Protein AF-A0A6B0CT67-F1 (afdb_monomer)

InterPro domains:
  IPR018779 Single-stranded-DNA-specific exonuclease RecJ, C-terminal [PF10141] (3-192)

Foldseek 3Di:
DAAEEEAQPDPDDDPDDPAPLQEAEEDEPVDDDPYPRYDHQQDQDPRAHAEYEPQAFHLFVVSNLNVLQNYDYRYYYQHHDDDDACLVVDADDPVLLVQLLVVCVVVQKDQCVVCVVVSCVSSVHDSVNSVLSLLLCVQQVQWDDDPRMIGGDPDGDDDDSCPGPSNVSSVRSNVRCCQRVVDDPVSNVVVSVVSHD

Mean predicted aligned error: 5.01 Å

pLDDT: mean 92.23, std 7.95, range [56.53, 98.25]

Structure (mmCIF, N/CA/C/O backbone):
data_AF-A0A6B0CT67-F1
#
_entry.id   AF-A0A6B0CT67-F1
#
loop_
_atom_site.group_PDB
_atom_site.id
_atom_site.type_symbol
_atom_site.label_atom_id
_atom_site.label_alt_id
_atom_site.label_comp_id
_atom_site.label_asym_id
_atom_site.label_entity_id
_atom_site.label_seq_id
_atom_site.pdbx_PDB_ins_code
_atom_site.Cartn_x
_atom_site.Cartn_y
_atom_site.Cartn_z
_atom_site.occupancy
_atom_site.B_iso_or_equiv
_atom_site.auth_seq_id
_atom_site.auth_comp_id
_atom_site.auth_asym_id
_atom_site.auth_atom_id
_atom_site.pdbx_PDB_model_num
ATOM 1 N N . GLU A 1 1 ? -17.429 8.141 25.407 1.00 70.31 1 GLU A N 1
ATOM 2 C CA . GLU A 1 1 ? -16.166 8.594 24.783 1.00 70.31 1 GLU A CA 1
ATOM 3 C C . GLU A 1 1 ? -15.612 7.448 23.945 1.00 70.31 1 GLU A C 1
ATOM 5 O O . GLU A 1 1 ? -15.590 6.329 24.445 1.00 70.31 1 GLU A O 1
ATOM 10 N N . GLN A 1 2 ? -15.241 7.692 22.685 1.00 87.69 2 GLN A N 1
ATOM 11 C CA . GLN A 1 2 ? -14.691 6.655 21.804 1.00 87.69 2 GLN A CA 1
ATOM 12 C C . GLN A 1 2 ? -13.264 6.285 22.230 1.00 87.69 2 GLN A C 1
ATOM 14 O O . GLN A 1 2 ? -12.382 7.147 22.318 1.00 87.69 2 GLN A O 1
ATOM 19 N N . GLN A 1 3 ? -13.024 4.999 22.475 1.00 94.38 3 GLN A N 1
ATOM 20 C CA . GLN A 1 3 ? -11.702 4.475 22.805 1.00 94.38 3 GLN A CA 1
ATOM 21 C C . GLN A 1 3 ? -11.019 3.954 21.541 1.00 94.38 3 GLN A C 1
ATOM 23 O O . GLN A 1 3 ? -11.516 3.053 20.879 1.00 94.38 3 GLN A O 1
ATOM 28 N N . ILE A 1 4 ? -9.845 4.492 21.227 1.00 95.50 4 ILE A N 1
ATOM 29 C CA . ILE A 1 4 ? -8.981 3.982 20.158 1.00 95.50 4 ILE A CA 1
ATOM 30 C C . ILE A 1 4 ? -7.796 3.300 20.838 1.00 95.50 4 ILE A C 1
ATOM 32 O O . ILE A 1 4 ? -7.185 3.892 21.733 1.00 95.50 4 ILE A O 1
ATOM 36 N N . LEU A 1 5 ? -7.499 2.062 20.450 1.00 94.44 5 LEU A N 1
ATOM 37 C CA . LEU A 1 5 ? -6.555 1.183 21.131 1.00 94.44 5 LEU A CA 1
ATOM 38 C C . LEU A 1 5 ? -5.496 0.663 20.151 1.00 94.44 5 LEU A C 1
ATOM 40 O O . LEU A 1 5 ? -5.819 -0.014 19.176 1.00 94.44 5 LEU A O 1
ATOM 44 N N . ASP A 1 6 ? -4.220 0.935 20.440 1.00 93.62 6 ASP A N 1
ATOM 45 C CA . ASP A 1 6 ? -3.097 0.440 19.636 1.00 93.62 6 ASP A CA 1
ATOM 46 C C . ASP A 1 6 ? -2.753 -1.019 19.983 1.00 93.62 6 ASP A C 1
ATOM 48 O O . ASP 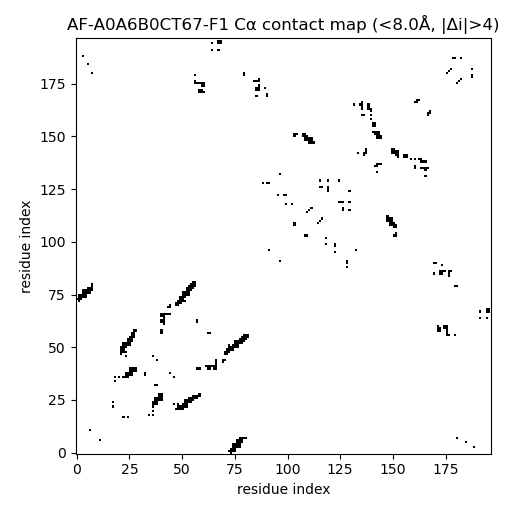A 1 6 ? -2.402 -1.347 21.133 1.00 93.62 6 ASP A O 1
ATOM 52 N N . TYR A 1 7 ? -2.863 -1.888 18.980 1.00 93.00 7 TYR A N 1
ATOM 53 C CA . TYR A 1 7 ? -2.514 -3.307 19.013 1.00 93.00 7 TYR A CA 1
ATOM 54 C C . TYR A 1 7 ? -1.452 -3.686 17.962 1.00 93.00 7 TYR A C 1
ATOM 56 O O . TYR A 1 7 ? -1.083 -4.857 17.898 1.00 93.00 7 TYR A O 1
ATOM 64 N N . ARG A 1 8 ? -0.862 -2.721 17.235 1.00 89.88 8 ARG A N 1
ATOM 65 C CA . ARG A 1 8 ? 0.125 -2.967 16.159 1.00 89.88 8 ARG A CA 1
ATOM 66 C C . ARG A 1 8 ? 1.374 -3.721 16.624 1.00 89.88 8 ARG A C 1
ATOM 68 O O . ARG A 1 8 ? 1.950 -4.511 15.887 1.00 89.88 8 ARG A O 1
ATOM 75 N N . SER A 1 9 ? 1.809 -3.478 17.860 1.00 77.81 9 SER A N 1
ATOM 76 C CA . SER A 1 9 ? 3.021 -4.062 18.462 1.00 77.81 9 SER A CA 1
ATOM 77 C C . SER A 1 9 ? 2.743 -5.253 19.383 1.00 77.81 9 SER A C 1
ATOM 79 O O . SER A 1 9 ? 3.665 -5.858 19.939 1.00 77.81 9 SER A O 1
ATOM 81 N N . LYS A 1 10 ? 1.470 -5.597 19.598 1.00 59.62 10 LYS A N 1
ATOM 82 C CA . LYS A 1 10 ? 1.074 -6.536 20.643 1.00 59.62 10 LYS A CA 1
ATOM 83 C C . LYS A 1 10 ? 0.880 -7.935 20.064 1.00 59.62 10 LYS A C 1
ATOM 85 O O . LYS A 1 10 ? -0.111 -8.204 19.403 1.00 59.62 10 LYS A O 1
ATOM 90 N N . ARG A 1 11 ? 1.714 -8.887 20.507 1.00 56.53 11 ARG A N 1
ATOM 91 C CA . ARG A 1 11 ? 1.370 -10.329 20.567 1.00 56.53 11 ARG A CA 1
ATOM 92 C C . ARG A 1 11 ? 0.251 -10.612 21.589 1.00 56.53 11 ARG A C 1
ATOM 94 O O . ARG A 1 11 ? 0.281 -11.630 22.275 1.00 56.53 11 ARG A O 1
ATOM 101 N N . LYS A 1 12 ? -0.669 -9.670 21.806 1.00 57.97 12 LYS A N 1
ATOM 102 C CA . LYS A 1 12 ? -1.800 -9.858 22.713 1.00 57.97 12 LYS A CA 1
ATOM 103 C C . LYS A 1 12 ? -2.978 -10.264 21.855 1.00 57.97 12 LYS A C 1
ATOM 105 O O . LYS A 1 12 ? -3.305 -9.555 20.907 1.00 57.97 12 LYS A O 1
ATOM 110 N N . SER A 1 13 ? -3.598 -11.383 22.207 1.00 69.12 13 SER A N 1
ATOM 111 C CA . SER A 1 13 ? -4.911 -11.726 21.681 1.00 69.12 13 SER A CA 1
ATOM 112 C C . SER A 1 13 ? -5.863 -10.554 21.917 1.00 69.12 13 SER A C 1
ATOM 114 O O . SER A 1 13 ? -5.769 -9.844 22.929 1.00 69.12 13 SER A O 1
ATOM 116 N N . LEU A 1 14 ? -6.772 -10.338 20.972 1.00 77.75 14 LEU A N 1
ATOM 117 C CA . LEU A 1 14 ? -7.896 -9.444 21.198 1.00 77.75 14 LEU A CA 1
ATOM 118 C C . LEU A 1 14 ? -8.671 -9.924 22.441 1.00 77.75 14 LEU A C 1
ATOM 120 O O . LEU A 1 14 ? -8.704 -11.126 22.718 1.00 77.75 14 LEU A O 1
ATOM 124 N N . PRO A 1 15 ? -9.268 -9.015 23.230 1.00 75.44 15 PRO A N 1
ATOM 125 C CA . PRO A 1 15 ? -10.005 -9.379 24.443 1.00 75.44 15 PRO A CA 1
ATOM 126 C C . PRO A 1 15 ? -11.383 -10.006 24.146 1.00 75.44 15 PRO A C 1
ATOM 128 O O . PRO A 1 15 ? -12.240 -10.044 25.022 1.00 75.44 15 PRO A O 1
ATOM 131 N N . PHE A 1 16 ? -11.611 -10.442 22.909 1.00 76.50 16 PHE A N 1
ATOM 132 C CA . PHE A 1 16 ? -12.846 -11.018 22.392 1.00 76.50 16 PHE A CA 1
ATOM 133 C C . PHE A 1 16 ? -12.520 -11.948 21.223 1.00 76.50 16 PHE A C 1
ATOM 135 O O . PHE A 1 16 ? -11.413 -11.922 20.675 1.00 76.50 16 PHE A O 1
ATOM 142 N N . THR A 1 17 ? -13.503 -12.749 20.832 1.00 72.31 17 THR A N 1
ATOM 143 C CA . THR A 1 17 ? -13.441 -13.575 19.628 1.00 72.31 17 THR A CA 1
ATOM 144 C C . THR A 1 17 ? -14.006 -12.810 18.439 1.00 72.31 17 THR A C 1
ATOM 146 O O . THR A 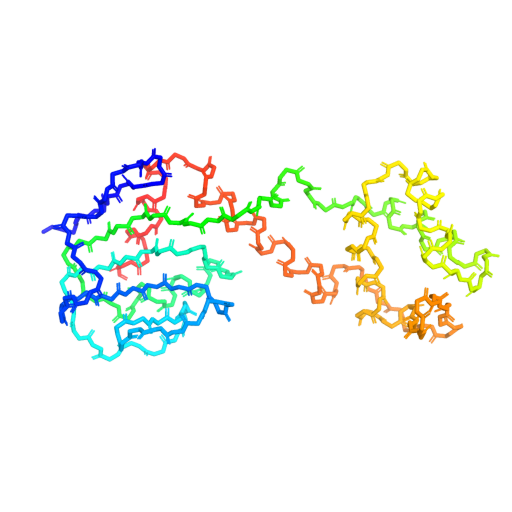1 17 ? -14.971 -12.066 18.587 1.00 72.31 17 THR A O 1
ATOM 149 N N . GLU A 1 18 ? -13.445 -13.016 17.249 1.00 63.12 18 GLU A N 1
ATOM 150 C CA . GLU A 1 18 ? -13.886 -12.325 16.026 1.00 63.12 18 GLU A CA 1
ATOM 151 C C . GLU A 1 18 ? -15.323 -12.689 15.598 1.00 63.12 18 GLU A C 1
ATOM 153 O O . GLU A 1 18 ? -15.866 -12.024 14.730 1.00 63.12 18 GLU A O 1
ATOM 158 N N . ASN A 1 19 ? -15.972 -13.663 16.250 1.00 63.41 19 ASN A N 1
ATOM 159 C CA . ASN A 1 19 ? -17.346 -14.098 15.961 1.00 63.41 19 ASN A CA 1
ATOM 160 C C . ASN A 1 19 ? -18.428 -13.404 16.813 1.00 63.41 19 ASN A C 1
ATOM 162 O O . ASN A 1 19 ? -19.591 -13.791 16.735 1.00 63.41 19 ASN A O 1
ATOM 166 N N . ASP A 1 20 ? -18.074 -12.429 17.655 1.00 71.88 20 ASP A N 1
ATOM 167 C CA . ASP A 1 20 ? -19.070 -11.677 18.429 1.00 71.88 20 ASP A CA 1
ATOM 168 C C . ASP A 1 20 ? -19.967 -10.842 17.492 1.00 71.88 20 ASP A C 1
ATOM 170 O O . ASP A 1 20 ? -19.477 -10.074 16.662 1.00 71.88 20 ASP A O 1
ATOM 174 N N . GLU A 1 21 ? -21.290 -10.933 17.670 1.00 68.69 21 GLU A N 1
ATOM 175 C CA . GLU A 1 21 ? -22.300 -10.288 16.807 1.00 68.69 21 GLU A CA 1
ATOM 176 C C . GLU A 1 21 ? -22.235 -8.745 16.794 1.00 68.69 21 GLU A C 1
ATOM 178 O O . GLU A 1 21 ? -22.801 -8.111 15.908 1.00 68.69 21 GLU A O 1
ATOM 183 N N . ASN A 1 22 ? -21.503 -8.127 17.727 1.00 86.25 22 ASN A N 1
ATOM 184 C CA . ASN A 1 22 ? -21.376 -6.669 17.874 1.00 86.25 22 ASN A CA 1
ATOM 185 C C . ASN A 1 22 ? -19.978 -6.144 17.502 1.00 86.25 22 ASN A C 1
ATOM 187 O O . ASN A 1 22 ? -19.505 -5.160 18.085 1.00 86.25 22 ASN A O 1
ATOM 191 N N . ILE A 1 23 ? -19.285 -6.835 16.591 1.00 91.56 23 ILE A N 1
ATOM 192 C CA . ILE A 1 23 ? -17.943 -6.472 16.123 1.00 91.56 23 ILE A CA 1
ATOM 193 C C . ILE A 1 23 ? -17.937 -6.396 14.607 1.00 91.56 23 ILE A C 1
ATOM 195 O O . ILE A 1 23 ? -18.359 -7.341 13.959 1.00 91.56 23 ILE A O 1
ATOM 199 N N . VAL A 1 24 ? -17.382 -5.320 14.056 1.00 94.88 24 VAL A N 1
ATOM 200 C CA . VAL A 1 24 ? -17.047 -5.205 12.631 1.00 94.88 24 VAL A CA 1
ATOM 201 C C . VAL A 1 24 ? -15.544 -5.386 12.469 1.00 94.88 24 VAL A C 1
ATOM 203 O O . VAL A 1 24 ? -14.756 -4.711 13.138 1.00 94.88 24 VAL A O 1
ATOM 206 N N . VAL A 1 25 ? -15.138 -6.276 11.567 1.00 94.88 25 VAL A N 1
ATOM 207 C CA . VAL A 1 25 ? -13.729 -6.539 11.259 1.00 94.88 25 VAL A CA 1
ATOM 208 C C . VAL A 1 25 ? -13.429 -6.046 9.847 1.00 94.88 25 VAL A C 1
ATOM 210 O O . VAL A 1 25 ? -13.989 -6.542 8.874 1.00 94.88 25 VAL A O 1
ATOM 213 N N . LEU A 1 26 ? -12.540 -5.060 9.730 1.00 96.44 26 LEU A N 1
ATOM 214 C CA . LEU A 1 26 ? -12.098 -4.517 8.449 1.00 96.44 26 LEU A CA 1
ATOM 215 C C . LEU A 1 26 ? -10.830 -5.224 7.971 1.00 96.44 26 LEU A C 1
ATOM 217 O O . LEU A 1 26 ? -9.820 -5.286 8.684 1.00 96.44 26 LEU A O 1
ATOM 221 N N . ILE A 1 27 ? -10.904 -5.766 6.758 1.00 95.94 27 ILE A N 1
ATOM 222 C CA . ILE A 1 27 ? -9.909 -6.685 6.200 1.00 95.94 27 ILE A CA 1
ATOM 223 C C . ILE A 1 27 ? -9.466 -6.215 4.813 1.00 95.94 27 ILE A C 1
ATOM 225 O O . ILE A 1 27 ? -10.167 -5.470 4.122 1.00 95.94 27 ILE A O 1
ATOM 229 N N . HIS A 1 28 ? -8.285 -6.648 4.378 1.00 94.12 28 HIS A N 1
ATOM 230 C CA . HIS A 1 28 ? -7.778 -6.288 3.058 1.00 94.12 28 HIS A CA 1
ATOM 231 C C . HIS A 1 28 ? -8.603 -7.016 1.975 1.00 94.12 28 HIS A C 1
ATOM 233 O O . HIS A 1 28 ? -8.876 -8.203 2.134 1.00 94.12 28 HIS A O 1
ATOM 239 N N . PRO A 1 29 ? -8.883 -6.408 0.802 1.00 91.69 29 PRO A N 1
ATOM 240 C CA . PRO A 1 29 ? -9.555 -7.054 -0.346 1.00 91.69 29 PRO A CA 1
ATOM 241 C C . PRO A 1 29 ? -8.910 -8.329 -0.924 1.00 91.69 29 PRO A C 1
ATOM 243 O O . PRO A 1 29 ? -9.356 -8.847 -1.940 1.00 91.69 29 PRO A O 1
ATOM 246 N N . LYS A 1 30 ? -7.796 -8.792 -0.349 1.00 90.81 30 LYS A N 1
ATOM 247 C CA . LYS A 1 30 ? -7.096 -10.028 -0.738 1.00 90.81 30 LYS A CA 1
ATOM 248 C C . LYS A 1 30 ? -7.303 -11.145 0.280 1.00 90.81 30 LYS A C 1
ATOM 250 O O . LYS A 1 30 ? -6.867 -12.261 0.026 1.00 90.81 30 LYS A O 1
ATOM 255 N N . SER A 1 31 ? -7.882 -10.814 1.427 1.00 91.56 31 SER A N 1
ATOM 256 C CA . SER A 1 31 ? -8.257 -11.747 2.471 1.00 91.56 31 SER A CA 1
ATOM 257 C C . SER A 1 31 ? -9.633 -12.314 2.122 1.00 91.56 31 SER A C 1
ATOM 259 O O . SER A 1 31 ? -10.521 -11.580 1.676 1.00 91.56 31 SER A O 1
ATOM 261 N N . ASP A 1 32 ? -9.810 -13.616 2.310 1.00 92.94 32 ASP A N 1
ATOM 262 C CA . ASP A 1 32 ? -11.121 -14.240 2.166 1.00 92.94 32 ASP A CA 1
ATOM 263 C C . ASP A 1 32 ? -11.998 -13.858 3.360 1.00 92.94 32 ASP A C 1
ATOM 265 O O . ASP A 1 32 ? -11.529 -13.840 4.501 1.00 92.94 32 ASP A O 1
ATOM 269 N N . LYS A 1 33 ? -13.272 -13.557 3.094 1.00 93.94 33 LYS A N 1
ATOM 270 C CA . LYS A 1 33 ? -14.269 -13.387 4.151 1.00 93.94 33 LYS A CA 1
ATOM 271 C C . LYS A 1 33 ? -14.674 -14.761 4.672 1.00 93.94 33 LYS A C 1
ATOM 273 O O . LYS A 1 33 ? -15.275 -15.552 3.946 1.00 93.94 33 LYS A O 1
ATOM 278 N N . VAL A 1 34 ? -14.337 -15.035 5.921 1.00 91.56 34 VAL A N 1
ATOM 279 C CA . VAL A 1 34 ? -14.661 -16.265 6.645 1.00 91.56 34 VAL A CA 1
ATOM 280 C C . VAL A 1 34 ? -15.877 -16.053 7.547 1.00 91.56 34 VAL A C 1
ATOM 282 O O . VAL A 1 34 ? -16.666 -16.979 7.730 1.00 91.56 34 VAL A O 1
ATOM 285 N N . ASN A 1 35 ? -16.059 -14.837 8.068 1.00 89.31 35 ASN A N 1
ATOM 286 C CA . ASN A 1 35 ? -17.142 -14.499 8.989 1.00 89.31 35 ASN A CA 1
ATOM 287 C C . ASN A 1 35 ? -18.066 -13.422 8.402 1.00 89.31 35 ASN A C 1
ATOM 289 O O . ASN A 1 35 ? -17.645 -12.568 7.624 1.00 89.31 35 ASN A O 1
ATOM 293 N N . ALA A 1 36 ? -19.343 -13.439 8.795 1.00 89.94 36 ALA A N 1
ATOM 294 C CA . ALA A 1 36 ? -20.352 -12.504 8.281 1.00 89.94 36 ALA A CA 1
ATOM 295 C C . ALA A 1 36 ? -20.098 -11.038 8.678 1.00 89.94 36 ALA A C 1
ATOM 297 O O . ALA A 1 36 ? -20.623 -10.127 8.045 1.00 89.94 36 ALA A O 1
ATOM 298 N N . ASN A 1 37 ? -19.301 -10.814 9.719 1.00 92.19 37 ASN A N 1
ATOM 299 C CA . ASN A 1 37 ? -18.960 -9.499 10.239 1.00 92.19 37 ASN A CA 1
ATOM 300 C C . ASN A 1 37 ? -17.636 -8.938 9.685 1.00 92.19 37 ASN A C 1
ATOM 302 O O . ASN A 1 37 ? -17.126 -7.928 10.183 1.00 92.19 37 ASN A O 1
ATOM 306 N N . GLU A 1 38 ? -17.073 -9.594 8.670 1.00 94.00 38 GLU A N 1
ATOM 307 C CA . GLU A 1 38 ? -15.887 -9.141 7.958 1.00 94.00 38 GLU A CA 1
ATOM 308 C C . GLU A 1 38 ? -16.260 -8.333 6.712 1.00 94.00 38 GLU A C 1
ATOM 310 O O . GLU A 1 38 ? -16.998 -8.782 5.828 1.00 94.00 38 GLU A O 1
ATOM 315 N N . TYR A 1 39 ? -15.683 -7.142 6.613 1.00 95.94 39 TYR A N 1
ATOM 316 C CA . TYR A 1 39 ? -15.929 -6.203 5.527 1.00 95.94 39 TYR A CA 1
ATOM 317 C C . TYR A 1 39 ? -14.608 -5.765 4.917 1.00 95.94 39 TYR A C 1
ATOM 319 O O . TYR A 1 39 ? -13.598 -5.597 5.610 1.00 95.94 39 TYR A O 1
ATOM 327 N N . TYR A 1 40 ? -14.612 -5.560 3.606 1.00 97.50 40 TYR A N 1
ATOM 328 C CA . TYR A 1 40 ? -13.503 -4.869 2.978 1.00 97.50 40 TYR A CA 1
ATOM 329 C C . TYR A 1 40 ? -13.576 -3.383 3.312 1.00 97.50 40 TYR A C 1
ATOM 331 O O . TYR A 1 40 ? -14.653 -2.807 3.458 1.00 97.50 40 TYR A O 1
ATOM 339 N N . TYR A 1 41 ? -12.414 -2.746 3.423 1.00 96.75 41 TYR A N 1
ATOM 340 C CA . TYR A 1 41 ? -12.359 -1.293 3.530 1.00 96.75 41 TYR A CA 1
ATOM 341 C C . TYR A 1 41 ? -13.099 -0.637 2.351 1.00 96.75 41 TYR A C 1
ATOM 343 O O . TYR A 1 41 ? -12.870 -1.004 1.199 1.00 96.75 41 TYR A O 1
ATOM 351 N N . GLY A 1 42 ? -13.975 0.323 2.651 1.00 94.88 42 GLY A N 1
ATOM 352 C CA . GLY A 1 42 ? -14.780 1.071 1.680 1.00 94.88 42 GLY A CA 1
ATOM 353 C C . GLY A 1 42 ? -16.096 0.395 1.281 1.00 94.88 42 GLY A C 1
ATOM 354 O O . GLY A 1 42 ? -16.883 0.989 0.548 1.00 94.88 42 GLY A O 1
ATOM 355 N N . GLU A 1 43 ? -16.358 -0.823 1.756 1.00 95.25 43 GLU A N 1
ATOM 356 C CA . GLU A 1 43 ? -17.631 -1.512 1.544 1.00 95.25 43 GLU A CA 1
ATOM 357 C C . GLU A 1 43 ? -18.773 -0.858 2.344 1.00 95.25 43 GLU A C 1
ATOM 359 O O . GLU A 1 43 ? -18.540 -0.166 3.337 1.00 95.25 43 GLU A O 1
ATOM 364 N N . GLU A 1 44 ? -20.017 -1.075 1.909 1.00 94.69 44 GLU A N 1
ATOM 365 C CA . GLU A 1 44 ? -21.206 -0.665 2.659 1.00 94.69 44 GLU A CA 1
ATOM 366 C C . GLU A 1 44 ? -21.347 -1.522 3.929 1.00 94.69 44 GLU A C 1
ATOM 368 O O . GLU A 1 44 ? -21.442 -2.749 3.847 1.00 94.69 44 GLU A O 1
ATOM 373 N N . ILE A 1 45 ? -21.402 -0.884 5.104 1.00 92.12 45 ILE A N 1
ATOM 374 C CA . ILE A 1 45 ? -21.512 -1.585 6.393 1.00 92.12 45 ILE A CA 1
ATOM 375 C C . ILE A 1 45 ? -22.853 -1.248 7.047 1.00 92.12 45 ILE A C 1
ATOM 377 O O . ILE A 1 45 ? -23.057 -0.150 7.557 1.00 92.12 45 ILE A O 1
ATOM 381 N N . LYS A 1 46 ? -23.784 -2.210 7.037 1.00 85.00 46 LYS A N 1
ATOM 382 C CA . LYS A 1 46 ? -25.155 -2.035 7.573 1.00 85.00 46 LYS A CA 1
ATOM 383 C C . LYS A 1 46 ? -25.301 -2.432 9.036 1.00 85.00 46 LYS A C 1
ATOM 385 O O . LYS A 1 46 ? -26.326 -2.158 9.655 1.00 85.00 46 LYS A O 1
ATOM 390 N N . GLN A 1 47 ? -24.311 -3.134 9.569 1.00 82.62 47 GLN A N 1
ATOM 391 C CA . GLN A 1 47 ? -24.362 -3.698 10.904 1.00 82.62 47 GLN A CA 1
ATOM 392 C C . GLN A 1 47 ? -24.069 -2.622 11.947 1.00 82.62 47 GLN A C 1
ATOM 394 O O . GLN A 1 47 ? -23.019 -1.981 11.918 1.00 82.62 47 GLN A O 1
ATOM 399 N N . GLN A 1 48 ? -24.990 -2.450 12.895 1.00 83.81 48 GLN A N 1
ATOM 400 C CA . GLN A 1 48 ? -24.713 -1.669 14.092 1.00 83.81 48 GLN A CA 1
ATOM 401 C C . GLN A 1 48 ? -23.685 -2.420 14.943 1.00 83.81 48 GLN A C 1
ATOM 403 O O . GLN A 1 48 ? -23.772 -3.637 15.095 1.00 83.81 48 GLN A O 1
ATOM 408 N N . THR A 1 49 ? -22.691 -1.710 15.466 1.00 87.88 49 THR A N 1
ATOM 409 C CA . THR A 1 49 ? -21.559 -2.332 16.153 1.00 87.88 49 THR A CA 1
ATOM 410 C C . THR A 1 49 ? -21.100 -1.495 17.336 1.00 87.88 49 THR A C 1
ATOM 412 O O . THR A 1 49 ? -21.180 -0.271 17.311 1.00 87.88 49 THR A O 1
ATOM 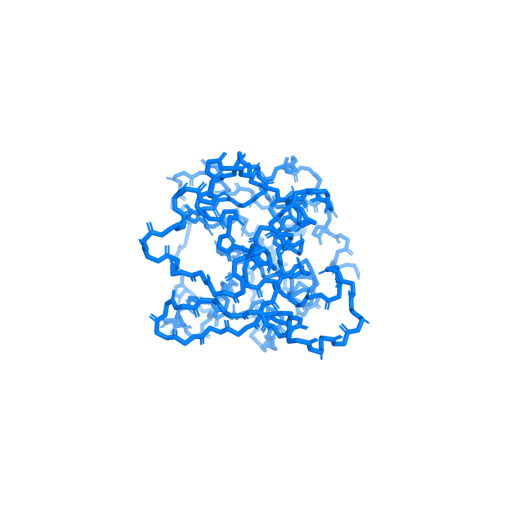415 N N . ASP A 1 50 ? -20.563 -2.146 18.363 1.00 91.12 50 ASP A N 1
ATOM 416 C CA . ASP A 1 50 ? -19.907 -1.449 19.470 1.00 91.12 50 ASP A CA 1
ATOM 417 C C . ASP A 1 50 ? -18.390 -1.391 19.283 1.00 91.12 50 ASP A C 1
ATOM 419 O O . ASP A 1 50 ? -17.732 -0.505 19.848 1.00 91.12 50 ASP A O 1
ATOM 423 N N . LYS A 1 51 ? -17.830 -2.328 18.504 1.00 93.94 51 LYS A N 1
ATOM 424 C CA . LYS A 1 51 ? -16.388 -2.519 18.333 1.00 93.94 51 LYS A CA 1
ATOM 425 C C . LYS A 1 51 ? -16.010 -2.616 16.860 1.00 93.94 51 LYS A C 1
ATOM 427 O O . LYS A 1 51 ? -16.640 -3.323 16.076 1.00 93.94 51 LYS A O 1
ATOM 432 N N . VAL A 1 52 ? -14.915 -1.964 16.502 1.00 95.44 52 VAL A N 1
ATOM 433 C CA . VAL A 1 52 ? -14.323 -2.048 15.163 1.00 95.44 52 VAL A CA 1
ATOM 434 C C . VAL A 1 52 ? -12.895 -2.553 15.275 1.00 95.44 52 VAL A C 1
ATOM 436 O O . VAL A 1 52 ? -12.122 -2.081 16.111 1.00 95.44 52 VAL A O 1
ATOM 439 N N . VAL A 1 53 ? -12.525 -3.505 14.426 1.00 95.56 53 VAL A N 1
ATOM 440 C CA . VAL A 1 53 ? -11.165 -4.036 14.335 1.00 95.56 53 VAL A CA 1
ATOM 441 C C . VAL A 1 53 ? -10.596 -3.699 12.968 1.00 95.56 53 VAL A C 1
ATOM 443 O O . VAL A 1 53 ? -11.078 -4.189 11.954 1.00 95.56 53 VAL A O 1
ATOM 446 N N . LEU A 1 54 ? -9.534 -2.897 12.940 1.00 96.56 54 LEU A N 1
ATOM 447 C CA . LEU A 1 54 ? -8.713 -2.709 11.746 1.00 96.56 54 LEU A CA 1
ATOM 448 C C . LEU A 1 54 ? -7.723 -3.876 11.685 1.00 96.56 54 LEU A C 1
ATOM 450 O O . LEU A 1 54 ? -6.615 -3.780 12.232 1.00 96.56 54 LEU A O 1
ATOM 454 N N . ARG A 1 55 ? -8.160 -5.015 11.129 1.00 94.56 55 ARG A N 1
ATOM 455 C CA . ARG A 1 55 ? -7.389 -6.266 11.172 1.00 94.56 55 ARG A CA 1
ATOM 456 C C . ARG A 1 55 ? -6.191 -6.199 10.246 1.00 94.56 55 ARG A C 1
ATOM 458 O O . ARG A 1 55 ? -5.078 -6.400 10.716 1.00 94.56 55 ARG A O 1
ATOM 465 N N . ASP A 1 56 ? -6.415 -5.841 8.988 1.00 94.62 56 ASP A N 1
ATOM 466 C CA . ASP A 1 56 ? -5.372 -5.731 7.963 1.00 94.62 56 ASP A CA 1
ATOM 467 C C . ASP A 1 56 ? -5.109 -4.264 7.602 1.00 94.62 56 ASP A C 1
ATOM 469 O O . ASP A 1 56 ? -5.847 -3.370 8.015 1.00 94.62 56 ASP A O 1
ATOM 473 N N . LEU A 1 57 ? -4.087 -3.992 6.789 1.00 94.50 57 LEU A N 1
ATOM 474 C CA . LEU A 1 57 ? -3.940 -2.673 6.165 1.00 94.50 57 LEU A CA 1
ATOM 475 C C . LEU A 1 57 ? -5.026 -2.424 5.098 1.00 94.50 57 LEU A C 1
ATOM 477 O O . LEU A 1 57 ? -5.322 -3.335 4.317 1.00 94.50 57 LEU A O 1
ATOM 481 N N . PRO A 1 58 ? -5.568 -1.195 4.998 1.00 95.50 58 PRO A N 1
ATOM 482 C CA . PRO A 1 58 ? -6.424 -0.804 3.885 1.00 95.50 58 PRO A CA 1
ATOM 483 C C . PRO A 1 58 ? -5.624 -0.668 2.581 1.00 95.50 58 PRO A C 1
ATOM 485 O O . PRO A 1 58 ? -4.399 -0.539 2.582 1.00 95.50 58 PRO A O 1
ATOM 488 N N . THR A 1 59 ? -6.320 -0.666 1.444 1.00 91.44 59 THR A N 1
ATOM 489 C CA . THR A 1 59 ? -5.716 -0.405 0.125 1.00 91.44 59 THR A CA 1
ATOM 490 C C . THR A 1 59 ? -5.364 1.062 -0.085 1.00 91.44 59 THR A C 1
ATOM 492 O O . THR A 1 59 ? -4.388 1.369 -0.771 1.00 91.44 59 THR A O 1
ATOM 495 N N . SER A 1 60 ? -6.133 1.959 0.527 1.00 95.12 60 SER A N 1
ATOM 496 C CA . SER A 1 60 ? -5.915 3.399 0.509 1.00 95.12 60 SER A CA 1
ATOM 497 C C . SER A 1 60 ? -6.396 4.030 1.820 1.00 95.12 60 SER A C 1
ATOM 499 O O . SER A 1 60 ? -7.205 3.455 2.550 1.00 95.12 60 SER A O 1
ATOM 501 N N . MET A 1 61 ? -5.913 5.236 2.125 1.00 96.12 61 MET A N 1
ATOM 502 C CA . MET A 1 61 ? -6.427 6.007 3.264 1.00 96.12 61 MET A CA 1
ATOM 503 C C . MET A 1 61 ? -7.884 6.451 3.056 1.00 96.12 61 MET A C 1
ATOM 505 O O . MET A 1 61 ? -8.608 6.641 4.031 1.00 96.12 61 MET A O 1
ATOM 509 N N . GLU A 1 62 ? -8.311 6.585 1.799 1.00 96.06 62 GLU A N 1
ATOM 510 C CA . GLU A 1 62 ? -9.683 6.919 1.415 1.00 96.06 62 GLU A CA 1
ATOM 511 C C . GLU A 1 62 ? -10.652 5.787 1.781 1.00 96.06 62 GLU A C 1
ATOM 513 O O . GLU A 1 62 ? -11.646 6.039 2.451 1.00 96.06 62 GLU A O 1
ATOM 518 N N . ASP A 1 63 ? -10.318 4.531 1.471 1.00 96.19 63 ASP A N 1
ATOM 519 C CA . ASP A 1 63 ? -11.158 3.376 1.831 1.00 96.19 63 ASP A CA 1
ATOM 520 C C . ASP A 1 63 ? -11.332 3.246 3.355 1.00 96.19 63 ASP A C 1
ATOM 522 O O . ASP A 1 63 ? -12.413 2.914 3.854 1.00 96.19 63 ASP A O 1
ATOM 526 N N . LEU A 1 64 ? -10.271 3.541 4.118 1.00 97.44 64 LEU A N 1
ATOM 527 C CA . LEU A 1 64 ? -10.345 3.587 5.578 1.00 97.44 64 LEU A CA 1
ATOM 528 C C . LEU A 1 64 ? -11.252 4.726 6.056 1.00 97.44 64 LEU A C 1
ATOM 530 O O . LEU A 1 64 ? -12.097 4.494 6.916 1.00 97.44 64 LEU A O 1
ATOM 534 N N . SER A 1 65 ? -11.106 5.928 5.493 1.00 97.12 65 SER A N 1
ATOM 535 C CA . SER A 1 65 ? -11.966 7.077 5.808 1.00 97.12 65 SER A CA 1
ATOM 536 C C . SER A 1 65 ? -13.442 6.763 5.534 1.00 97.12 65 SER A C 1
ATOM 538 O O . SER A 1 65 ? -14.267 6.877 6.441 1.00 97.12 65 SER A O 1
ATOM 540 N N . ASN A 1 66 ? -13.748 6.236 4.345 1.00 96.25 66 ASN A N 1
ATOM 541 C CA . ASN A 1 66 ? -15.097 5.836 3.942 1.00 96.25 66 ASN A CA 1
ATOM 542 C C . ASN A 1 66 ? -15.698 4.798 4.897 1.00 96.25 66 ASN A C 1
ATOM 544 O O . ASN A 1 66 ? -16.880 4.865 5.220 1.00 96.25 66 ASN A O 1
ATOM 548 N N . SER A 1 67 ? -14.897 3.843 5.376 1.00 96.38 67 SER A N 1
ATOM 549 C CA . SER A 1 67 ? -15.364 2.851 6.356 1.00 96.38 67 SER A CA 1
ATOM 550 C C . SER A 1 67 ? -15.673 3.501 7.706 1.00 96.38 67 SER A C 1
ATOM 552 O O . SER A 1 67 ? -16.715 3.241 8.298 1.00 96.38 67 SER A O 1
ATOM 554 N N . LEU A 1 68 ? -14.777 4.363 8.199 1.00 95.81 68 LEU A N 1
ATOM 555 C CA . LEU A 1 68 ? -14.921 5.017 9.502 1.00 95.81 68 LEU A CA 1
ATOM 556 C C . LEU A 1 68 ? -16.145 5.939 9.560 1.00 95.81 68 LEU A C 1
ATOM 558 O O . LEU A 1 68 ? -16.838 5.942 10.572 1.00 95.81 68 LEU A O 1
ATOM 562 N N . GLN A 1 69 ? -16.441 6.664 8.480 1.00 94.50 69 GLN A N 1
ATOM 563 C CA . GLN A 1 69 ? -17.579 7.591 8.405 1.00 94.50 69 GLN A CA 1
ATOM 564 C C . GLN A 1 69 ? -18.946 6.892 8.448 1.00 94.50 69 GLN A C 1
ATOM 566 O O . GLN A 1 69 ? -19.940 7.499 8.841 1.00 94.50 69 GLN A O 1
ATOM 571 N N . GLN A 1 70 ? -19.010 5.617 8.061 1.00 93.44 70 GLN A N 1
ATOM 572 C CA . GLN A 1 70 ? -20.240 4.821 8.097 1.00 93.44 70 GLN A CA 1
ATOM 573 C C . GLN A 1 70 ? -20.503 4.194 9.474 1.00 93.44 70 GLN A C 1
ATOM 575 O O . GLN A 1 70 ? -21.617 3.754 9.755 1.00 93.44 70 GLN A O 1
ATOM 580 N N . LEU A 1 71 ? -19.484 4.122 10.335 1.00 92.25 71 LEU A N 1
ATOM 581 C CA . LEU A 1 71 ? -19.523 3.337 11.562 1.00 92.25 71 LEU A CA 1
ATOM 582 C C . LEU A 1 71 ? -19.737 4.220 12.791 1.00 92.25 71 LEU A C 1
ATOM 584 O O . LEU A 1 71 ? -19.030 5.194 13.028 1.00 92.25 71 LEU A O 1
ATOM 588 N N . GLN A 1 72 ? -20.667 3.800 13.642 1.00 91.06 72 GLN A N 1
ATOM 589 C CA . GLN A 1 72 ? -20.786 4.284 15.014 1.00 91.06 72 GLN A CA 1
ATOM 590 C C . GLN A 1 72 ? -20.270 3.180 15.929 1.00 91.06 72 GLN A C 1
ATOM 592 O O . GLN A 1 72 ? -20.730 2.052 15.819 1.00 91.06 72 GLN A O 1
ATOM 597 N N . PHE A 1 73 ? -19.298 3.483 16.790 1.00 93.31 73 PHE A N 1
ATOM 598 C CA . PHE A 1 73 ? -18.678 2.501 17.683 1.00 93.31 73 PHE A CA 1
ATOM 599 C C . PHE A 1 73 ? -18.198 3.149 18.982 1.00 93.31 73 PHE A C 1
ATOM 601 O O . PHE A 1 73 ? -17.952 4.355 19.051 1.00 93.31 73 PHE A O 1
ATOM 608 N N . SER A 1 74 ? -18.010 2.327 20.014 1.00 93.94 74 SER A N 1
ATOM 609 C CA . SER A 1 74 ? -17.433 2.737 21.298 1.00 93.94 74 SER A CA 1
ATOM 610 C C . SER A 1 74 ? -15.930 2.453 21.383 1.00 93.94 74 SER A C 1
ATOM 612 O O . SER A 1 74 ? -15.200 3.198 22.044 1.00 93.94 74 SER A O 1
ATOM 614 N N . GLN A 1 75 ? -15.454 1.409 20.695 1.00 95.06 75 GLN A N 1
ATOM 615 C CA . GLN A 1 75 ? -14.059 0.970 20.721 1.00 95.06 75 GLN A CA 1
ATOM 616 C C . GLN A 1 75 ? -13.537 0.653 19.315 1.00 95.06 75 GLN A C 1
ATOM 618 O O . GLN A 1 75 ? -14.197 -0.035 18.541 1.00 95.06 75 GLN A O 1
ATOM 623 N N . LEU A 1 76 ? -12.320 1.099 19.007 1.00 96.12 76 LEU A N 1
ATOM 624 C CA . LEU A 1 76 ? -11.610 0.761 17.777 1.00 96.12 76 LEU A CA 1
ATOM 625 C C . LEU A 1 76 ? -10.223 0.197 18.085 1.00 96.12 76 LEU A C 1
ATOM 627 O O . LEU A 1 76 ? -9.425 0.810 18.799 1.00 96.12 76 LEU A O 1
ATOM 631 N N . TYR A 1 77 ? -9.942 -0.975 17.525 1.00 95.50 77 TYR A N 1
ATOM 632 C CA . TYR A 1 77 ? -8.715 -1.738 17.716 1.00 95.50 77 TYR A CA 1
ATOM 633 C C . TYR A 1 77 ? -7.860 -1.661 16.452 1.00 95.50 77 TYR A C 1
ATOM 635 O O . TYR A 1 77 ? -8.282 -2.095 15.382 1.00 95.50 77 TYR A O 1
ATOM 643 N N . ILE A 1 78 ? -6.648 -1.122 16.578 1.00 95.69 78 ILE A N 1
ATOM 644 C CA . ILE A 1 78 ? -5.700 -0.980 15.467 1.00 95.69 78 ILE A CA 1
ATOM 645 C C . ILE A 1 78 ? -4.728 -2.158 15.500 1.00 95.69 78 ILE A C 1
ATOM 647 O O . ILE A 1 78 ? -3.796 -2.150 16.305 1.00 95.69 78 ILE A O 1
ATOM 651 N N . VAL A 1 79 ? -4.948 -3.167 14.653 1.00 94.12 79 VAL A N 1
ATOM 652 C CA . VAL A 1 79 ? -4.105 -4.375 14.590 1.00 94.12 79 VAL A CA 1
ATOM 653 C C . VAL A 1 79 ? -3.137 -4.300 13.408 1.00 94.12 79 VAL A C 1
ATOM 655 O O . VAL A 1 79 ? -1.928 -4.355 13.618 1.00 94.12 79 VAL A O 1
ATOM 658 N N . LEU A 1 80 ? -3.656 -4.099 12.192 1.00 93.12 80 LEU A N 1
ATOM 659 C CA . LEU A 1 80 ? -2.893 -3.884 10.952 1.00 93.12 80 LEU A CA 1
ATOM 660 C C . LEU A 1 80 ? -1.866 -4.986 10.630 1.00 93.12 80 LEU A C 1
ATOM 662 O O . LEU A 1 80 ? -0.679 -4.729 10.388 1.00 93.12 80 LEU A O 1
ATOM 666 N N . GLN A 1 81 ? -2.338 -6.229 10.608 1.00 88.81 81 GLN A N 1
ATOM 667 C CA . GLN A 1 81 ? -1.579 -7.379 10.139 1.00 88.81 81 GLN A CA 1
ATOM 668 C C . GLN A 1 81 ? -1.081 -7.140 8.708 1.00 88.81 81 GLN A C 1
ATOM 670 O O . GLN A 1 81 ? -1.816 -6.705 7.818 1.00 88.81 81 GLN A O 1
ATOM 675 N N . HIS A 1 82 ? 0.207 -7.405 8.496 1.00 85.12 82 HIS A N 1
ATOM 676 C CA . HIS A 1 82 ? 0.858 -7.280 7.200 1.00 85.12 82 HIS A CA 1
ATOM 677 C C . HIS A 1 82 ? 2.057 -8.229 7.123 1.00 85.12 82 HIS A C 1
ATOM 679 O O . HIS A 1 82 ? 2.757 -8.449 8.108 1.00 85.12 82 HIS A O 1
ATOM 685 N N . ASN A 1 83 ? 2.309 -8.775 5.932 1.00 75.06 83 ASN A N 1
ATOM 686 C CA . ASN A 1 83 ? 3.388 -9.749 5.721 1.00 75.06 83 ASN A CA 1
ATOM 687 C C . ASN A 1 83 ? 4.680 -9.114 5.188 1.00 75.06 83 ASN A C 1
ATOM 689 O O . ASN A 1 83 ? 5.767 -9.616 5.446 1.00 75.06 83 ASN A O 1
ATOM 693 N N . HIS A 1 84 ? 4.570 -8.030 4.413 1.00 79.44 84 HIS A N 1
ATOM 694 C CA . HIS A 1 84 ? 5.711 -7.358 3.782 1.00 79.44 84 HIS A CA 1
ATOM 695 C C . HIS A 1 84 ? 5.446 -5.860 3.677 1.00 79.44 84 HIS A C 1
ATOM 697 O O . HIS A 1 84 ? 4.405 -5.470 3.141 1.00 79.44 84 HIS A O 1
ATOM 703 N N . SER A 1 85 ? 6.386 -5.039 4.140 1.00 83.56 85 SER A N 1
ATOM 704 C CA . SER A 1 85 ? 6.342 -3.587 3.946 1.00 83.56 85 SER A CA 1
ATOM 705 C C . SER A 1 85 ? 6.993 -3.206 2.619 1.00 83.56 85 SER A C 1
ATOM 707 O O . SER A 1 85 ? 8.097 -3.657 2.314 1.00 83.56 85 SER A O 1
ATOM 709 N N . ILE A 1 86 ? 6.329 -2.347 1.846 1.00 85.94 86 ILE A N 1
ATOM 710 C CA . ILE A 1 86 ? 6.910 -1.749 0.637 1.00 85.94 86 ILE A CA 1
ATOM 711 C C . ILE A 1 86 ? 7.427 -0.322 0.854 1.00 85.94 86 ILE A C 1
ATOM 713 O O . ILE A 1 86 ? 8.100 0.204 -0.033 1.00 85.94 86 ILE A O 1
ATOM 717 N N . TYR A 1 87 ? 7.145 0.302 2.002 1.00 90.06 87 TYR A N 1
ATOM 718 C CA . TYR A 1 87 ? 7.505 1.692 2.295 1.00 90.06 87 TYR A CA 1
ATOM 719 C C . TYR A 1 87 ? 9.004 1.953 2.129 1.00 90.06 87 TYR A C 1
ATOM 721 O O . TYR A 1 87 ? 9.400 2.873 1.414 1.00 90.06 87 TYR A O 1
ATOM 729 N N . PHE A 1 88 ? 9.842 1.091 2.712 1.00 87.19 88 PHE A N 1
ATOM 730 C CA . PHE A 1 88 ? 11.300 1.221 2.624 1.00 87.19 88 PHE A CA 1
ATOM 731 C C . PHE A 1 88 ? 11.878 0.798 1.270 1.00 87.19 88 PHE A C 1
ATOM 733 O O . PHE A 1 88 ? 12.971 1.234 0.915 1.00 87.19 88 PHE A O 1
ATOM 740 N N . ASP A 1 89 ? 11.165 -0.027 0.498 1.00 87.56 89 ASP A N 1
ATOM 741 C CA . ASP A 1 89 ? 11.573 -0.341 -0.875 1.00 87.56 89 ASP A CA 1
ATOM 742 C C . ASP A 1 89 ? 11.318 0.842 -1.826 1.00 87.56 89 ASP A C 1
ATOM 744 O O . ASP A 1 89 ? 11.941 0.923 -2.887 1.00 87.56 89 ASP A O 1
ATOM 748 N N . GLY A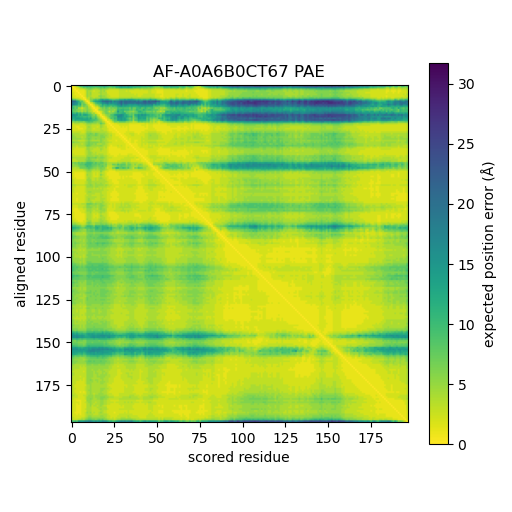 1 90 ? 10.401 1.744 -1.463 1.00 91.38 90 GLY A N 1
ATOM 749 C CA . GLY A 1 90 ? 10.128 2.983 -2.178 1.00 91.38 90 GLY A CA 1
ATOM 750 C C . GLY A 1 90 ? 9.660 2.789 -3.622 1.00 91.38 90 GLY A C 1
ATOM 751 O O . GLY A 1 90 ? 9.193 1.716 -4.031 1.00 91.38 90 GLY A O 1
ATOM 752 N N . ILE A 1 91 ? 9.811 3.856 -4.404 1.00 95.31 91 ILE A N 1
ATOM 753 C CA . ILE A 1 91 ? 9.622 3.883 -5.854 1.00 95.31 91 ILE A CA 1
ATOM 754 C C . ILE A 1 91 ? 10.953 4.313 -6.487 1.00 95.31 91 ILE A C 1
ATOM 756 O O . ILE A 1 91 ? 11.550 5.290 -6.029 1.00 95.31 91 ILE A O 1
ATOM 760 N N . PRO A 1 92 ? 11.442 3.622 -7.535 1.00 96.12 92 PRO A N 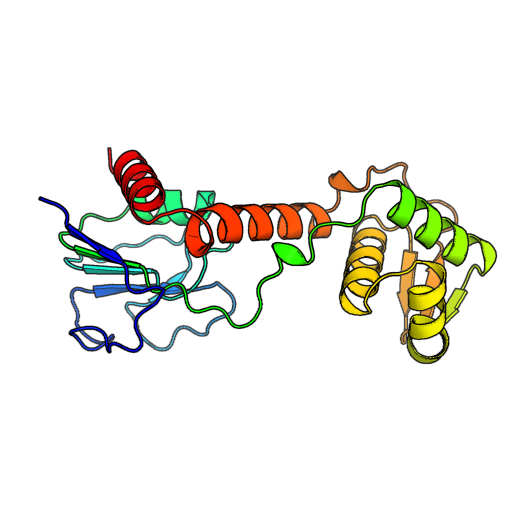1
ATOM 761 C CA . PRO A 1 92 ? 12.631 4.054 -8.258 1.00 96.12 92 PRO A CA 1
ATOM 762 C C . PRO A 1 92 ? 12.470 5.472 -8.795 1.00 96.12 92 PRO A C 1
ATOM 764 O O . PRO A 1 92 ? 11.422 5.825 -9.333 1.00 96.12 92 PRO A O 1
ATOM 767 N N . ASN A 1 93 ? 13.527 6.275 -8.708 1.00 95.50 93 ASN A N 1
ATOM 768 C CA . ASN A 1 93 ? 13.504 7.590 -9.331 1.00 95.50 93 ASN A CA 1
ATOM 769 C C . ASN A 1 93 ? 13.383 7.475 -10.864 1.00 95.50 93 ASN A C 1
ATOM 771 O O . ASN A 1 93 ? 13.632 6.427 -11.473 1.00 95.50 93 ASN A O 1
ATOM 775 N N . MET A 1 94 ? 13.017 8.589 -11.496 1.00 96.06 94 MET A N 1
ATOM 776 C CA . MET A 1 94 ? 12.785 8.650 -12.939 1.00 96.06 94 MET A CA 1
ATOM 777 C C . MET A 1 94 ? 14.009 8.219 -13.769 1.00 96.06 94 MET A C 1
ATOM 779 O O . MET A 1 94 ? 13.851 7.648 -14.848 1.00 96.06 94 MET A O 1
ATOM 783 N N . ASP A 1 95 ? 15.229 8.443 -13.283 1.00 97.38 95 ASP A N 1
ATOM 784 C CA . ASP A 1 95 ? 16.442 8.074 -14.018 1.00 97.38 95 ASP A CA 1
ATOM 785 C C . ASP A 1 95 ? 16.659 6.560 -14.051 1.00 97.38 95 ASP A C 1
ATOM 787 O O . ASP A 1 95 ? 17.067 6.021 -15.083 1.00 97.38 95 ASP A O 1
ATOM 791 N N . VAL A 1 96 ? 16.294 5.845 -12.982 1.00 97.88 96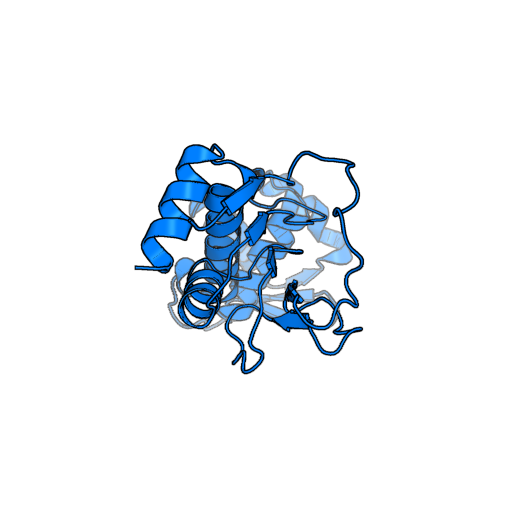 VAL A N 1
ATOM 792 C CA . VAL A 1 96 ? 16.299 4.375 -12.971 1.00 97.88 96 VAL A CA 1
ATOM 793 C C . VAL A 1 96 ? 15.263 3.829 -13.962 1.00 97.88 96 VAL A C 1
ATOM 795 O O . VAL A 1 96 ? 15.587 2.926 -14.738 1.00 97.88 96 VAL A O 1
ATOM 798 N N . PHE A 1 97 ? 14.060 4.419 -14.027 1.00 98.19 97 PHE A N 1
ATOM 799 C CA . PHE A 1 97 ? 13.054 4.090 -15.053 1.00 98.19 97 PHE A CA 1
ATOM 800 C C . PHE A 1 97 ? 13.581 4.293 -16.475 1.00 98.19 97 PHE A C 1
ATOM 802 O O . PHE A 1 97 ? 13.522 3.365 -17.285 1.00 98.19 97 PHE A O 1
ATOM 809 N N . LYS A 1 98 ? 14.168 5.458 -16.769 1.00 97.25 98 LYS A N 1
ATOM 810 C CA . LYS A 1 98 ? 14.779 5.741 -18.079 1.00 97.25 98 LYS A CA 1
ATOM 811 C C . LYS A 1 98 ? 15.884 4.742 -18.422 1.00 97.25 98 LYS A C 1
ATOM 813 O O . LYS A 1 98 ? 15.932 4.256 -19.550 1.00 97.25 98 LYS A O 1
ATOM 818 N N . LYS A 1 99 ? 16.756 4.413 -17.462 1.00 98.12 99 LYS A N 1
ATOM 819 C CA . LYS A 1 99 ? 17.854 3.454 -17.656 1.00 98.12 99 LYS A CA 1
ATOM 820 C C . LYS A 1 99 ? 17.328 2.055 -17.978 1.00 98.12 99 LYS A C 1
ATOM 822 O O . LYS A 1 99 ? 17.824 1.423 -18.908 1.00 98.12 99 LYS A O 1
ATOM 827 N N . CYS A 1 100 ? 16.301 1.600 -17.259 1.00 98.25 100 CYS A N 1
ATOM 828 C CA . CYS A 1 100 ? 15.649 0.317 -17.516 1.00 98.25 100 CYS A CA 1
ATOM 829 C C . CYS A 1 100 ? 15.016 0.285 -18.906 1.00 98.25 100 CYS A C 1
ATOM 831 O O . CYS A 1 100 ? 15.319 -0.609 -19.692 1.00 98.25 100 CYS A O 1
ATOM 833 N N . TYR A 1 101 ? 14.221 1.300 -19.248 1.00 97.12 101 TYR A N 1
ATOM 834 C CA . TYR A 1 101 ? 13.564 1.357 -20.549 1.00 97.12 101 TYR A CA 1
ATOM 835 C C . TYR A 1 101 ? 14.572 1.421 -21.706 1.00 97.12 101 TYR A C 1
ATOM 837 O O . TYR A 1 101 ? 14.432 0.695 -22.687 1.00 97.12 101 TYR A O 1
ATOM 845 N N . LYS A 1 102 ? 15.656 2.196 -21.557 1.00 97.19 102 LYS A N 1
ATOM 846 C CA . LYS A 1 102 ? 16.757 2.236 -22.530 1.00 97.19 102 LYS A CA 1
ATOM 847 C C . LYS A 1 102 ? 17.401 0.862 -22.726 1.00 97.19 102 LYS A C 1
ATOM 849 O O . LYS A 1 102 ? 17.668 0.486 -23.862 1.00 97.19 102 LYS A O 1
ATOM 854 N N . ALA A 1 103 ? 17.647 0.113 -21.650 1.00 97.25 103 ALA A N 1
ATOM 855 C CA . ALA A 1 103 ? 18.224 -1.227 -21.744 1.00 97.25 103 ALA A CA 1
ATOM 856 C C . ALA A 1 103 ? 17.313 -2.195 -22.521 1.00 97.25 103 ALA A C 1
ATOM 858 O O . ALA A 1 103 ? 17.809 -2.960 -23.349 1.00 97.25 103 ALA A O 1
ATOM 859 N N . LEU A 1 104 ? 15.995 -2.115 -22.300 1.00 96.62 104 LEU A N 1
ATOM 860 C CA . LEU A 1 104 ? 15.004 -2.903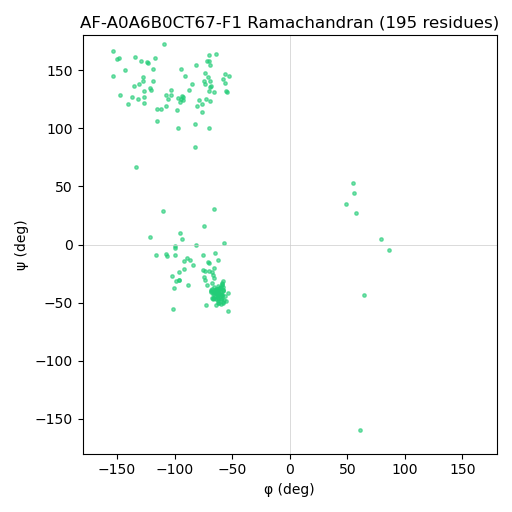 -23.039 1.00 96.62 104 LEU A CA 1
ATOM 861 C C . LEU A 1 104 ? 14.946 -2.492 -24.523 1.00 96.62 104 LEU A C 1
ATOM 863 O O . LEU A 1 104 ? 14.964 -3.362 -25.388 1.00 96.62 104 LEU A O 1
ATOM 867 N N . ILE A 1 105 ? 14.972 -1.188 -24.834 1.00 95.12 105 ILE A N 1
ATOM 868 C CA . ILE A 1 105 ? 15.031 -0.672 -26.218 1.00 95.12 105 ILE A CA 1
ATOM 869 C C . ILE A 1 105 ? 16.266 -1.173 -26.957 1.00 95.12 105 ILE A C 1
ATOM 871 O O . ILE A 1 105 ? 16.155 -1.624 -28.094 1.00 95.12 105 ILE A O 1
ATOM 875 N N . THR A 1 106 ? 17.441 -1.132 -26.333 1.00 95.12 106 THR A N 1
ATOM 876 C CA . THR A 1 106 ? 18.675 -1.592 -26.984 1.00 95.12 106 THR A CA 1
ATOM 877 C C . THR A 1 106 ? 18.591 -3.061 -27.403 1.00 95.12 106 THR A C 1
ATOM 879 O O . THR A 1 106 ? 19.164 -3.432 -28.423 1.00 95.12 106 THR A O 1
ATOM 882 N N . LYS A 1 107 ? 17.878 -3.894 -26.636 1.00 94.56 107 LYS A N 1
ATOM 883 C CA . LYS A 1 107 ? 17.727 -5.323 -26.931 1.00 94.56 107 LYS A CA 1
ATOM 884 C C . LYS A 1 107 ? 16.504 -5.676 -27.773 1.00 94.56 107 LYS A C 1
ATOM 886 O O . LYS A 1 107 ? 16.522 -6.735 -28.388 1.00 94.56 107 LYS A O 1
ATOM 891 N N . GLN A 1 108 ? 15.483 -4.815 -27.815 1.00 94.38 108 GLN A N 1
ATOM 892 C CA . GLN A 1 108 ? 14.162 -5.023 -28.438 1.00 94.38 108 GLN A CA 1
ATOM 893 C C . GLN A 1 108 ? 13.327 -6.140 -27.793 1.00 94.38 108 GLN A C 1
ATOM 895 O O . GLN A 1 108 ? 12.142 -5.943 -27.516 1.00 94.38 108 GLN A O 1
ATOM 900 N N . GLU A 1 109 ? 13.954 -7.272 -27.490 1.00 95.56 109 GLU A N 1
ATOM 901 C CA . GLU A 1 109 ? 13.388 -8.407 -26.775 1.00 95.56 109 GLU A CA 1
ATOM 902 C C . GLU A 1 109 ? 14.295 -8.780 -25.595 1.00 95.56 109 GLU A C 1
ATOM 904 O O . GLU A 1 109 ? 15.521 -8.715 -25.677 1.00 95.56 109 GLU A O 1
ATOM 909 N N . THR A 1 110 ? 13.719 -9.135 -24.451 1.00 96.44 110 THR A N 1
ATOM 910 C CA . THR A 1 110 ? 14.483 -9.518 -23.254 1.00 96.44 110 THR A CA 1
ATOM 911 C C . THR A 1 110 ? 13.794 -10.678 -22.555 1.00 96.44 110 THR A C 1
ATOM 913 O O . THR A 1 110 ? 12.644 -10.562 -22.123 1.00 96.44 110 THR A O 1
ATOM 916 N N . ASN A 1 111 ? 14.492 -11.803 -22.413 1.00 96.50 111 ASN A N 1
ATOM 917 C CA . ASN A 1 111 ? 13.983 -12.966 -21.696 1.00 96.50 111 ASN A CA 1
ATOM 918 C C . ASN A 1 111 ? 14.212 -12.763 -20.197 1.00 96.50 111 ASN A C 1
ATOM 920 O O . ASN A 1 111 ? 15.325 -12.920 -19.700 1.00 96.50 111 ASN A O 1
ATOM 924 N N . ILE A 1 112 ? 13.159 -12.427 -19.453 1.00 94.50 112 ILE A N 1
ATOM 925 C CA . ILE A 1 112 ? 13.290 -12.063 -18.036 1.00 94.50 112 ILE A CA 1
ATOM 926 C C . ILE A 1 112 ? 13.746 -13.243 -17.175 1.00 94.50 112 ILE A C 1
ATOM 928 O O . ILE A 1 112 ? 14.454 -13.029 -16.193 1.00 94.50 112 ILE A O 1
ATOM 932 N N . GLN A 1 113 ? 13.419 -14.479 -17.557 1.00 92.75 113 GLN A N 1
ATOM 933 C CA . GLN A 1 113 ? 13.867 -15.667 -16.824 1.00 92.75 113 GLN A CA 1
ATOM 934 C C . GLN A 1 113 ? 15.385 -15.864 -16.930 1.00 92.75 113 GLN A C 1
ATOM 936 O O . GLN A 1 113 ? 16.025 -16.237 -15.951 1.00 92.75 113 GLN A O 1
ATOM 941 N N . LYS A 1 114 ? 15.967 -15.587 -18.103 1.00 95.38 114 LYS A N 1
ATOM 942 C CA . LYS A 1 114 ? 17.409 -15.748 -18.353 1.00 95.38 114 LYS A CA 1
ATOM 943 C C . LYS A 1 114 ? 18.217 -14.503 -17.993 1.00 95.38 114 LYS A C 1
ATOM 945 O O . LYS A 1 114 ? 19.351 -14.607 -17.538 1.00 95.38 114 LYS A O 1
ATOM 950 N N . GLU A 1 115 ? 17.645 -13.323 -18.207 1.00 96.31 115 GLU A N 1
ATOM 951 C CA . GLU A 1 115 ? 18.378 -12.053 -18.232 1.00 96.31 115 GLU A CA 1
ATOM 952 C C . GLU A 1 115 ? 17.953 -11.088 -17.119 1.00 96.31 115 GLU A C 1
ATOM 954 O O . GLU A 1 115 ? 18.620 -10.076 -16.897 1.00 96.31 115 GLU A O 1
ATOM 959 N N . GLY A 1 116 ? 16.875 -11.385 -16.385 1.00 95.94 116 GLY A N 1
ATOM 960 C CA . GLY A 1 116 ? 16.325 -10.493 -15.362 1.00 95.94 116 GLY A CA 1
ATOM 961 C C . GLY A 1 116 ? 17.327 -10.144 -14.260 1.00 95.94 116 GLY A C 1
ATOM 962 O O . GLY A 1 116 ? 17.406 -8.987 -13.849 1.00 95.94 116 GLY A O 1
ATOM 963 N N . MET A 1 117 ? 18.153 -11.104 -13.829 1.00 97.69 117 MET A N 1
ATOM 964 C CA . MET A 1 117 ? 19.194 -10.855 -12.822 1.00 97.69 117 MET A CA 1
ATOM 965 C C . MET A 1 117 ? 20.317 -9.955 -13.347 1.00 97.69 117 MET A C 1
ATOM 967 O O . MET A 1 117 ? 20.767 -9.063 -12.629 1.00 97.69 117 MET A O 1
ATOM 971 N N . LEU A 1 118 ? 20.728 -10.128 -14.606 1.00 97.44 118 LEU A N 1
ATOM 972 C CA . LEU A 1 118 ? 21.712 -9.248 -15.241 1.00 97.44 118 LEU A CA 1
ATOM 973 C C . LEU A 1 118 ? 21.158 -7.823 -15.384 1.00 97.44 118 LEU A C 1
ATOM 975 O O . LEU A 1 118 ? 21.868 -6.847 -15.138 1.00 97.44 118 LEU A O 1
ATOM 979 N N . LEU A 1 119 ? 19.873 -7.693 -15.725 1.00 97.44 119 LEU A N 1
ATOM 980 C CA . LEU A 1 119 ? 19.200 -6.399 -15.787 1.00 97.44 119 LEU A CA 1
ATOM 981 C C . LEU A 1 119 ? 19.117 -5.739 -14.400 1.00 97.44 119 LEU A C 1
ATOM 983 O O . LEU A 1 119 ? 19.397 -4.549 -14.284 1.00 97.44 119 LEU A O 1
ATOM 987 N N . CYS A 1 120 ? 18.823 -6.502 -13.341 1.00 98.12 120 CYS A N 1
ATOM 988 C CA . CYS A 1 120 ? 18.876 -6.009 -11.960 1.00 98.12 120 CYS A CA 1
ATOM 989 C C . CYS A 1 120 ? 20.261 -5.450 -11.605 1.00 98.12 120 CYS A C 1
ATOM 991 O O . CYS A 1 120 ? 20.353 -4.335 -11.095 1.00 98.12 120 CYS A O 1
ATOM 993 N N . GLN A 1 121 ? 21.331 -6.189 -11.923 1.00 97.94 121 GLN A N 1
ATOM 994 C CA . GLN A 1 121 ? 22.715 -5.760 -11.685 1.00 97.94 121 GLN A CA 1
ATOM 995 C C . GLN A 1 121 ? 23.060 -4.488 -12.465 1.00 97.94 121 GLN A C 1
ATOM 997 O O . GLN A 1 121 ? 23.616 -3.553 -11.896 1.00 97.94 121 GLN A O 1
ATOM 1002 N N . HIS A 1 122 ? 22.680 -4.411 -13.744 1.00 97.00 122 HIS A N 1
ATOM 1003 C CA . HIS A 1 122 ? 22.909 -3.220 -14.563 1.00 97.00 122 HIS A CA 1
ATOM 1004 C C . HIS A 1 122 ? 22.219 -1.973 -13.989 1.00 97.00 122 HIS A C 1
ATOM 1006 O O . HIS A 1 122 ? 22.748 -0.862 -14.078 1.00 97.00 122 HIS A O 1
ATOM 1012 N N . LEU A 1 123 ? 21.030 -2.138 -13.411 1.00 97.25 123 LEU A N 1
ATOM 1013 C CA . LEU A 1 123 ? 20.228 -1.052 -12.847 1.00 97.25 123 LEU A CA 1
ATOM 1014 C C . LEU A 1 123 ? 20.535 -0.765 -11.373 1.00 97.25 123 LEU A C 1
ATOM 1016 O O . LEU A 1 123 ? 20.089 0.265 -10.873 1.00 97.25 123 LEU A O 1
ATOM 1020 N N . SER A 1 124 ? 21.288 -1.638 -10.700 1.00 96.62 124 SER A N 1
ATOM 1021 C CA . SER A 1 124 ? 21.498 -1.621 -9.249 1.00 96.62 124 SER A CA 1
ATOM 1022 C C . SER A 1 124 ? 20.183 -1.665 -8.455 1.00 96.62 124 SER A C 1
ATOM 1024 O O . SER A 1 124 ? 20.002 -0.917 -7.497 1.00 96.62 124 SER A O 1
ATOM 1026 N N . VAL A 1 125 ? 19.248 -2.535 -8.856 1.00 96.56 125 VAL A N 1
ATOM 1027 C CA . VAL A 1 125 ? 17.938 -2.700 -8.195 1.00 96.56 125 VAL A CA 1
ATOM 1028 C C . VAL A 1 125 ? 17.690 -4.144 -7.761 1.00 96.56 125 VAL A C 1
ATOM 1030 O O . VAL A 1 125 ? 18.250 -5.081 -8.329 1.00 96.56 125 VAL A O 1
ATOM 1033 N N .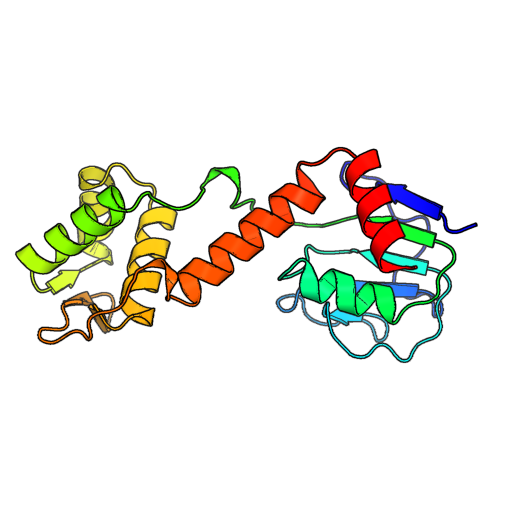 LYS A 1 126 ? 16.815 -4.339 -6.768 1.00 95.50 126 LYS A N 1
ATOM 1034 C CA . LYS A 1 126 ? 16.357 -5.673 -6.350 1.00 95.50 126 LYS A CA 1
ATOM 1035 C C . LYS A 1 126 ? 15.412 -6.289 -7.404 1.00 95.50 126 LYS A C 1
ATOM 1037 O O . LYS A 1 126 ? 14.744 -5.537 -8.123 1.00 95.50 126 LYS A O 1
ATOM 1042 N N . PRO A 1 127 ? 15.253 -7.627 -7.444 1.00 95.62 127 PRO A N 1
ATOM 1043 C CA . PRO A 1 127 ? 14.313 -8.294 -8.352 1.00 95.62 127 PRO A CA 1
ATOM 1044 C C . PRO A 1 127 ? 12.875 -7.768 -8.271 1.00 95.62 127 PRO A C 1
ATOM 1046 O O . PRO A 1 127 ? 12.248 -7.527 -9.302 1.00 95.62 127 PRO A O 1
ATOM 1049 N N . ASP A 1 128 ? 12.362 -7.509 -7.065 1.00 94.12 128 ASP A N 1
ATOM 1050 C CA . ASP A 1 128 ? 11.006 -6.974 -6.887 1.00 94.12 128 ASP A CA 1
ATOM 1051 C C . ASP A 1 128 ? 10.854 -5.546 -7.414 1.00 94.12 128 ASP A C 1
ATOM 1053 O O . ASP A 1 128 ? 9.801 -5.182 -7.946 1.00 94.12 128 ASP A O 1
ATOM 1057 N N . THR A 1 129 ? 11.916 -4.745 -7.327 1.00 95.75 129 THR A N 1
ATOM 1058 C CA . THR A 1 129 ? 11.966 -3.403 -7.906 1.00 95.75 129 THR A CA 1
ATOM 1059 C C . THR A 1 129 ? 11.932 -3.470 -9.431 1.00 95.75 129 THR A C 1
ATOM 1061 O O . THR A 1 129 ? 11.122 -2.777 -10.045 1.00 95.75 129 THR A O 1
ATOM 1064 N N . LEU A 1 130 ? 12.730 -4.348 -10.052 1.00 97.38 130 LEU A N 1
ATOM 1065 C CA . LEU A 1 130 ? 12.672 -4.561 -11.502 1.00 97.38 130 LEU A CA 1
ATOM 1066 C C . LEU A 1 130 ? 11.280 -5.044 -11.930 1.00 97.38 130 LEU A C 1
ATOM 1068 O O . LEU A 1 130 ? 10.688 -4.491 -12.854 1.00 97.38 130 LEU A O 1
ATOM 1072 N N . LYS A 1 131 ? 10.721 -6.036 -11.229 1.00 96.19 131 LYS A N 1
ATOM 1073 C CA . LYS A 1 131 ? 9.377 -6.561 -11.501 1.00 96.19 131 LYS A CA 1
ATOM 1074 C C . LYS A 1 131 ? 8.312 -5.467 -11.417 1.00 96.19 131 LYS A C 1
ATOM 1076 O O . LYS A 1 131 ? 7.403 -5.443 -12.243 1.00 96.19 131 LYS A O 1
ATOM 1081 N N . PHE A 1 132 ? 8.418 -4.560 -10.447 1.00 97.31 132 PHE A N 1
ATOM 1082 C CA . PHE A 1 132 ? 7.540 -3.395 -10.347 1.00 97.31 132 PHE A CA 1
ATOM 1083 C C . PHE A 1 132 ? 7.672 -2.474 -11.566 1.00 97.31 132 PHE A C 1
ATOM 1085 O O . PHE A 1 132 ? 6.659 -2.144 -12.179 1.00 97.31 132 PHE A O 1
ATOM 1092 N N . MET A 1 133 ? 8.895 -2.120 -11.964 1.00 98.12 133 MET A N 1
ATOM 1093 C CA . MET A 1 133 ? 9.127 -1.256 -13.126 1.00 98.12 133 MET A CA 1
ATOM 1094 C C . MET A 1 133 ? 8.587 -1.868 -14.425 1.00 98.12 133 MET A C 1
ATOM 1096 O O . MET A 1 133 ? 7.934 -1.180 -15.204 1.00 98.12 133 MET A O 1
ATOM 1100 N N . LEU A 1 134 ? 8.791 -3.173 -14.636 1.00 97.75 134 LEU A N 1
ATOM 1101 C CA . LEU A 1 134 ? 8.259 -3.880 -15.806 1.00 97.75 134 LEU A CA 1
ATOM 1102 C C . LEU A 1 134 ? 6.726 -3.882 -15.828 1.00 97.75 134 LEU A C 1
ATOM 1104 O O . LEU A 1 134 ? 6.132 -3.664 -16.879 1.00 97.75 134 LEU A O 1
ATOM 1108 N N . LYS A 1 135 ? 6.071 -4.057 -14.672 1.00 97.94 135 LYS A N 1
ATOM 1109 C CA . LYS A 1 135 ? 4.606 -3.951 -14.568 1.00 97.94 135 LYS A CA 1
ATOM 1110 C C . LYS A 1 135 ? 4.095 -2.551 -14.904 1.00 97.94 135 LYS A C 1
ATOM 1112 O O . LYS A 1 135 ? 3.064 -2.441 -15.556 1.00 97.94 135 LYS A O 1
ATOM 1117 N N . VAL A 1 136 ? 4.814 -1.505 -14.496 1.00 98.25 136 VAL A N 1
ATOM 1118 C CA . VAL A 1 136 ? 4.496 -0.119 -14.878 1.00 98.25 136 VAL A CA 1
ATOM 1119 C C . VAL A 1 136 ? 4.595 0.063 -16.396 1.00 98.25 136 VAL A C 1
ATOM 1121 O O . VAL A 1 136 ? 3.696 0.631 -17.007 1.00 98.25 136 VAL A O 1
ATOM 1124 N N . PHE A 1 137 ? 5.636 -0.474 -17.036 1.00 98.00 137 PHE A N 1
ATOM 1125 C CA . PHE A 1 137 ? 5.760 -0.414 -18.496 1.00 98.00 137 PHE A CA 1
ATOM 1126 C C . PHE A 1 137 ? 4.673 -1.204 -19.232 1.00 98.00 137 PHE A C 1
ATOM 1128 O O . PHE A 1 137 ? 4.211 -0.748 -20.277 1.00 98.00 137 PHE A O 1
ATOM 1135 N N . LEU A 1 138 ? 4.253 -2.356 -18.700 1.00 97.38 138 LEU A N 1
ATOM 1136 C CA . LEU A 1 138 ? 3.145 -3.145 -19.250 1.00 97.38 138 LEU A CA 1
ATOM 1137 C C . LEU A 1 138 ? 1.817 -2.381 -19.169 1.00 97.38 138 LEU A C 1
ATOM 1139 O O . LEU A 1 138 ? 1.096 -2.292 -20.158 1.00 97.38 138 LEU A O 1
ATOM 1143 N N . ASP A 1 139 ? 1.523 -1.783 -18.015 1.00 97.88 139 ASP A N 1
ATOM 1144 C CA . ASP A 1 139 ? 0.318 -0.977 -17.783 1.00 97.88 139 ASP A CA 1
ATOM 1145 C C . ASP A 1 139 ? 0.245 0.243 -18.721 1.00 97.88 139 ASP A C 1
ATOM 1147 O O . ASP A 1 139 ? -0.803 0.556 -19.286 1.00 97.88 139 ASP A O 1
ATOM 1151 N N . LEU A 1 140 ? 1.392 0.879 -18.982 1.00 97.31 140 LEU A N 1
ATOM 1152 C CA . LEU A 1 140 ? 1.517 1.991 -19.931 1.00 97.31 140 LEU A CA 1
ATOM 1153 C C . LEU A 1 140 ? 1.644 1.555 -21.397 1.00 97.31 140 LEU A C 1
ATOM 1155 O O . LEU A 1 140 ? 1.738 2.413 -22.275 1.00 97.31 140 LEU A O 1
ATOM 1159 N N . LYS A 1 141 ? 1.635 0.244 -21.674 1.00 96.94 141 LYS A N 1
ATOM 1160 C CA . LYS A 1 141 ? 1.818 -0.346 -23.011 1.00 96.94 141 LYS A CA 1
ATOM 1161 C C . LYS A 1 141 ? 3.135 0.048 -23.694 1.00 96.94 141 LYS A C 1
ATOM 1163 O O . LYS A 1 141 ? 3.220 0.067 -24.922 1.00 96.94 141 LYS A O 1
ATOM 1168 N N . PHE A 1 142 ? 4.170 0.357 -22.916 1.00 97.44 142 PHE A N 1
ATOM 1169 C CA . PHE A 1 142 ? 5.528 0.583 -23.433 1.00 97.44 142 PHE A CA 1
ATOM 1170 C C . PHE A 1 142 ? 6.205 -0.728 -23.820 1.00 97.44 142 PHE A C 1
ATOM 1172 O O . PHE A 1 142 ? 7.060 -0.764 -24.703 1.00 97.44 142 PHE A O 1
ATOM 1179 N N . VAL A 1 143 ? 5.810 -1.810 -23.154 1.00 96.75 143 VAL A N 1
ATOM 1180 C CA . VAL A 1 143 ? 6.256 -3.164 -23.452 1.00 96.75 143 VAL A CA 1
ATOM 1181 C C . VAL A 1 143 ? 5.065 -4.113 -23.467 1.00 96.75 143 VAL A C 1
ATOM 1183 O O . VAL A 1 143 ? 4.006 -3.808 -22.916 1.00 96.75 143 VAL A O 1
ATOM 1186 N N . THR A 1 144 ? 5.255 -5.272 -24.079 1.00 96.50 144 THR A N 1
ATOM 1187 C CA . THR A 1 144 ? 4.360 -6.429 -23.994 1.00 96.50 144 THR A CA 1
ATOM 1188 C C . THR A 1 144 ? 5.101 -7.595 -23.344 1.00 96.50 144 THR A C 1
ATOM 1190 O O . THR A 1 144 ? 6.334 -7.590 -23.276 1.00 96.50 144 THR A O 1
ATOM 1193 N N . GLN A 1 145 ? 4.358 -8.573 -22.825 1.00 94.25 145 GLN A N 1
ATOM 1194 C CA . GLN A 1 145 ? 4.921 -9.784 -22.238 1.00 94.25 145 GLN A CA 1
ATOM 1195 C C . GLN A 1 145 ? 4.214 -11.017 -22.794 1.00 94.25 145 GLN A C 1
ATOM 1197 O O . GLN A 1 145 ? 3.002 -11.143 -22.647 1.00 94.25 145 GLN A O 1
ATOM 1202 N N . GLU A 1 146 ? 4.989 -11.949 -23.340 1.00 92.19 146 GLU A N 1
ATOM 1203 C CA . GLU A 1 146 ? 4.523 -13.261 -23.801 1.00 92.19 146 GLU A CA 1
ATOM 1204 C C . GLU A 1 146 ? 5.542 -14.316 -23.361 1.00 92.19 146 GLU A C 1
ATOM 1206 O O . GLU A 1 146 ? 6.740 -14.135 -23.569 1.00 92.19 146 GLU A O 1
ATOM 1211 N N . ASP A 1 147 ? 5.097 -15.375 -22.679 1.00 86.81 147 ASP A N 1
ATOM 1212 C CA . ASP A 1 147 ? 5.938 -16.505 -22.240 1.00 86.81 147 ASP A CA 1
ATOM 1213 C C . ASP A 1 147 ? 7.244 -16.116 -21.511 1.00 86.81 147 ASP A C 1
ATOM 1215 O O . ASP A 1 147 ? 8.286 -16.760 -21.623 1.00 86.81 147 ASP A O 1
ATOM 1219 N N . GLY A 1 148 ? 7.201 -15.030 -20.732 1.00 85.19 148 GLY A N 1
ATOM 1220 C CA . GLY A 1 148 ? 8.364 -14.523 -19.990 1.00 85.19 148 GLY A CA 1
ATOM 1221 C C . GLY A 1 148 ? 9.360 -13.707 -20.825 1.00 85.19 148 GLY A C 1
ATOM 1222 O O . GLY A 1 148 ? 10.390 -13.278 -20.293 1.00 85.19 148 GLY A O 1
ATOM 1223 N N . LEU A 1 149 ? 9.048 -13.449 -22.095 1.00 95.06 149 LEU A N 1
ATOM 1224 C CA . LEU A 1 149 ? 9.762 -12.529 -22.966 1.00 95.06 149 LEU A CA 1
ATOM 1225 C C . LEU A 1 149 ? 9.089 -11.153 -22.937 1.00 95.06 149 LEU A C 1
ATOM 1227 O O . LEU A 1 149 ? 7.893 -11.024 -23.192 1.00 95.06 149 LEU A O 1
ATOM 1231 N N . ILE A 1 150 ? 9.870 -10.124 -22.622 1.00 96.75 150 ILE A N 1
ATOM 1232 C CA . ILE A 1 150 ? 9.452 -8.724 -22.698 1.00 96.75 150 ILE A CA 1
ATOM 1233 C C . ILE A 1 150 ? 9.850 -8.181 -24.065 1.00 96.75 150 ILE A C 1
ATOM 1235 O O . ILE A 1 150 ? 11.024 -8.261 -24.426 1.00 96.75 150 ILE A O 1
ATOM 1239 N N . ARG A 1 151 ? 8.896 -7.604 -24.799 1.00 97.19 151 ARG A N 1
ATOM 1240 C CA . ARG A 1 151 ? 9.142 -6.948 -26.093 1.00 97.19 151 ARG A CA 1
ATOM 1241 C C . ARG A 1 151 ? 8.772 -5.477 -26.041 1.00 97.19 151 ARG A C 1
ATOM 1243 O O . ARG A 1 151 ? 7.752 -5.112 -25.455 1.00 97.19 151 ARG A O 1
ATOM 1250 N N . ILE A 1 152 ? 9.580 -4.636 -26.673 1.00 96.62 152 ILE A N 1
ATOM 1251 C CA . ILE A 1 152 ? 9.287 -3.208 -26.810 1.00 96.62 152 ILE A CA 1
ATOM 1252 C C . ILE A 1 152 ? 8.101 -2.993 -27.746 1.00 96.62 152 ILE A C 1
ATOM 1254 O O . ILE A 1 152 ? 8.030 -3.572 -28.830 1.00 96.62 152 ILE A O 1
ATOM 1258 N N . ASN A 1 153 ? 7.191 -2.108 -27.345 1.00 93.56 153 ASN A N 1
ATOM 1259 C CA . ASN A 1 153 ? 6.221 -1.550 -28.270 1.00 93.56 153 ASN A CA 1
ATOM 1260 C C . ASN A 1 153 ? 6.916 -0.490 -29.141 1.00 93.56 153 ASN A C 1
ATOM 1262 O O . ASN A 1 153 ? 7.448 0.485 -28.615 1.00 93.56 153 ASN A O 1
ATOM 1266 N N . GLN A 1 154 ? 6.914 -0.678 -30.464 1.00 88.19 154 GLN A N 1
ATOM 1267 C CA . GLN A 1 154 ? 7.593 0.215 -31.417 1.00 88.19 154 GLN A CA 1
ATOM 1268 C C . GLN A 1 154 ? 6.925 1.588 -31.546 1.00 88.19 154 GLN A C 1
ATOM 1270 O O . GLN A 1 154 ? 7.561 2.553 -31.964 1.00 88.19 154 GLN A O 1
ATOM 1275 N N . GLN A 1 155 ? 5.640 1.679 -31.205 1.00 86.75 155 GLN A N 1
ATOM 1276 C CA . GLN A 1 155 ? 4.853 2.906 -31.307 1.00 86.75 155 GLN A CA 1
ATOM 1277 C C . GLN A 1 155 ? 4.065 3.119 -30.009 1.00 86.75 155 GLN A C 1
ATOM 1279 O O . GLN A 1 155 ? 2.839 3.003 -29.998 1.00 86.75 155 GLN A O 1
ATOM 1284 N N . PRO A 1 156 ? 4.751 3.373 -28.880 1.00 87.25 156 PRO A N 1
ATOM 1285 C CA . PRO A 1 156 ? 4.064 3.607 -27.626 1.00 87.25 156 PRO A CA 1
ATOM 1286 C C . PRO A 1 156 ? 3.426 4.998 -27.638 1.00 87.25 156 PRO A C 1
ATOM 1288 O O . PRO A 1 156 ? 4.036 5.976 -28.078 1.00 87.25 156 PRO A O 1
ATOM 1291 N N . ASP A 1 157 ? 2.221 5.105 -27.079 1.00 88.94 157 ASP A N 1
ATOM 1292 C CA . ASP A 1 157 ? 1.646 6.406 -26.747 1.00 88.94 157 ASP A CA 1
ATOM 1293 C C . ASP A 1 157 ? 2.587 7.153 -25.796 1.00 88.94 157 ASP A C 1
ATOM 1295 O O . ASP A 1 157 ? 3.149 6.575 -24.860 1.00 88.94 157 ASP A O 1
ATOM 1299 N N . LYS A 1 158 ? 2.709 8.471 -25.966 1.00 90.56 158 LYS A N 1
ATOM 1300 C CA . LYS A 1 158 ? 3.443 9.299 -25.009 1.00 90.56 158 LYS A CA 1
ATOM 1301 C C . LYS A 1 158 ? 2.653 9.385 -23.701 1.00 90.56 158 LYS A C 1
ATOM 1303 O O . LYS A 1 158 ? 1.711 10.165 -23.589 1.00 90.56 158 LYS A O 1
ATOM 1308 N N . ARG A 1 159 ? 3.058 8.593 -22.710 1.00 93.56 159 ARG A N 1
ATOM 1309 C CA . ARG A 1 159 ? 2.485 8.577 -21.356 1.00 93.56 159 ARG A CA 1
ATOM 1310 C C . ARG A 1 159 ? 3.565 8.843 -20.316 1.00 93.56 159 ARG A C 1
ATOM 1312 O O . ARG A 1 159 ? 4.750 8.631 -20.568 1.00 93.56 159 ARG A O 1
ATOM 1319 N N . SER A 1 160 ? 3.168 9.334 -19.153 1.00 95.81 160 SER A N 1
ATOM 1320 C CA . SER A 1 160 ? 4.079 9.557 -18.034 1.00 95.81 160 SER A CA 1
ATOM 1321 C C . SER A 1 160 ? 4.078 8.350 -17.087 1.00 95.81 160 SER A C 1
ATOM 1323 O O . SER A 1 160 ? 3.088 7.625 -16.996 1.00 95.81 160 SER A O 1
ATOM 1325 N N . ILE A 1 161 ? 5.189 8.100 -16.390 1.00 97.00 161 ILE A N 1
ATOM 1326 C CA . ILE A 1 161 ? 5.333 6.937 -15.492 1.00 97.00 161 ILE A CA 1
ATOM 1327 C C . ILE A 1 161 ? 4.313 6.967 -14.343 1.00 97.00 161 ILE A C 1
ATOM 1329 O O . ILE A 1 161 ? 3.737 5.941 -13.991 1.00 97.00 161 ILE A O 1
ATOM 1333 N N . ASP A 1 162 ? 4.054 8.153 -13.807 1.00 95.94 162 ASP A N 1
ATOM 1334 C CA . ASP A 1 162 ? 3.091 8.437 -12.741 1.00 95.94 162 ASP A CA 1
ATOM 1335 C C . ASP A 1 162 ? 1.622 8.298 -13.177 1.00 95.94 162 ASP A C 1
ATOM 1337 O O . ASP A 1 162 ? 0.742 8.142 -12.330 1.00 95.94 162 ASP A O 1
ATOM 1341 N N . SER A 1 163 ? 1.342 8.271 -14.487 1.00 96.81 163 SER A N 1
ATOM 1342 C CA . SER A 1 163 ? 0.003 7.943 -15.002 1.00 96.81 163 SER A CA 1
ATOM 1343 C C . SER A 1 163 ? -0.328 6.446 -14.931 1.00 96.81 163 SER A C 1
ATOM 1345 O O . SER A 1 163 ? -1.472 6.059 -15.165 1.00 96.81 163 SER A O 1
ATOM 1347 N N . SER A 1 164 ? 0.649 5.593 -14.597 1.00 98.12 164 SER A N 1
ATOM 1348 C CA . SER A 1 164 ? 0.422 4.159 -14.424 1.00 98.12 164 SER A CA 1
ATOM 1349 C C . SER A 1 164 ? -0.407 3.874 -13.174 1.00 98.12 164 SER A C 1
ATOM 1351 O O . SER A 1 164 ? -0.058 4.295 -12.068 1.00 98.12 164 SER A O 1
ATOM 1353 N N . LYS A 1 165 ? -1.433 3.033 -13.316 1.00 97.19 165 LYS A N 1
ATOM 1354 C CA . LYS A 1 165 ? -2.208 2.512 -12.186 1.00 97.19 165 LYS A CA 1
ATOM 1355 C C . LYS A 1 165 ? -1.328 1.694 -11.242 1.00 97.19 165 LYS A C 1
ATOM 1357 O O . LYS A 1 165 ? -1.476 1.781 -10.027 1.00 97.19 165 LYS A O 1
ATOM 1362 N N . VAL A 1 166 ? -0.371 0.932 -11.776 1.00 97.31 166 VAL A N 1
ATOM 1363 C CA . VAL A 1 166 ? 0.591 0.165 -10.963 1.00 97.31 166 VAL A CA 1
ATOM 1364 C C . VAL A 1 166 ? 1.466 1.097 -10.124 1.00 97.31 166 VAL A C 1
ATOM 1366 O O . VAL A 1 166 ? 1.718 0.807 -8.952 1.00 97.31 166 VAL A O 1
ATOM 1369 N N . TYR A 1 167 ? 1.910 2.215 -10.704 1.00 97.56 167 TYR A N 1
ATOM 1370 C CA . TYR A 1 167 ? 2.681 3.233 -9.992 1.00 97.56 167 TYR A CA 1
ATOM 1371 C C . TYR A 1 167 ? 1.853 3.872 -8.871 1.00 97.56 167 TYR A C 1
ATOM 1373 O O . TYR A 1 167 ? 2.283 3.875 -7.717 1.00 97.56 167 TYR A O 1
ATOM 1381 N N . GLN A 1 168 ? 0.645 4.344 -9.193 1.00 96.38 168 GLN A N 1
ATOM 1382 C CA . GLN A 1 168 ? -0.261 4.995 -8.242 1.00 96.38 168 GLN A CA 1
ATOM 1383 C C . GLN A 1 168 ? -0.630 4.072 -7.075 1.00 96.38 168 GLN A C 1
ATOM 1385 O O . GLN A 1 168 ? -0.561 4.489 -5.924 1.00 96.38 168 GLN A O 1
ATOM 1390 N N . LEU A 1 169 ? -0.914 2.793 -7.344 1.00 94.31 169 LEU A N 1
ATOM 1391 C CA . LEU A 1 169 ? -1.189 1.802 -6.298 1.00 94.31 169 LEU A CA 1
ATOM 1392 C C . LEU A 1 169 ? 0.012 1.579 -5.369 1.00 94.31 169 LEU A C 1
ATOM 1394 O O . LEU A 1 169 ? -0.165 1.359 -4.171 1.00 94.31 169 LEU A O 1
ATOM 1398 N N . ARG A 1 170 ? 1.247 1.628 -5.893 1.00 95.00 170 ARG A N 1
ATOM 1399 C CA . ARG A 1 170 ? 2.440 1.534 -5.039 1.00 95.00 170 ARG A CA 1
ATOM 1400 C C . ARG A 1 170 ? 2.586 2.772 -4.163 1.00 95.00 170 ARG A C 1
ATOM 1402 O O . ARG A 1 170 ? 2.889 2.609 -2.987 1.00 95.00 170 ARG A O 1
ATOM 1409 N N . GLN A 1 171 ? 2.318 3.959 -4.705 1.00 95.12 171 GLN A N 1
ATOM 1410 C CA . GLN A 1 171 ? 2.317 5.203 -3.934 1.00 95.12 171 GLN A CA 1
ATOM 1411 C C . GLN A 1 171 ? 1.268 5.166 -2.815 1.00 95.12 171 GLN A C 1
ATOM 1413 O O . GLN A 1 171 ? 1.620 5.353 -1.656 1.00 95.12 171 GLN A O 1
ATOM 1418 N N . GLN A 1 172 ? 0.019 4.807 -3.127 1.00 94.50 172 GLN A N 1
ATOM 1419 C CA . GLN A 1 172 ? -1.055 4.684 -2.134 1.00 94.50 172 GLN A CA 1
ATOM 1420 C C . GLN A 1 172 ? -0.693 3.707 -1.014 1.00 94.50 172 GLN A C 1
ATOM 1422 O O . GLN A 1 172 ? -0.873 4.013 0.162 1.00 94.50 172 GLN A O 1
ATOM 1427 N N . ARG A 1 173 ? -0.118 2.550 -1.362 1.00 93.25 173 ARG A N 1
ATOM 1428 C CA . ARG A 1 173 ? 0.337 1.586 -0.358 1.00 93.25 173 ARG A CA 1
ATOM 1429 C C . ARG A 1 173 ? 1.467 2.146 0.511 1.00 93.25 173 ARG A C 1
ATOM 1431 O O . ARG A 1 173 ? 1.484 1.876 1.708 1.00 93.25 173 ARG A O 1
ATOM 1438 N N . MET A 1 174 ? 2.395 2.921 -0.060 1.00 94.69 174 MET A N 1
ATOM 1439 C CA . MET A 1 174 ? 3.439 3.593 0.722 1.00 94.69 174 MET A CA 1
ATOM 1440 C C . MET A 1 174 ? 2.829 4.598 1.693 1.00 94.69 174 MET A C 1
ATOM 1442 O O . MET A 1 174 ? 3.253 4.649 2.844 1.00 94.69 174 MET A O 1
ATOM 1446 N N . ASP A 1 175 ? 1.832 5.361 1.251 1.00 95.00 175 ASP A N 1
ATOM 1447 C CA . ASP A 1 175 ? 1.166 6.369 2.073 1.00 95.00 175 ASP A CA 1
ATOM 1448 C C . ASP A 1 175 ? 0.380 5.721 3.223 1.00 95.00 175 ASP A C 1
ATOM 1450 O O . ASP A 1 175 ? 0.469 6.178 4.363 1.00 95.00 175 ASP A O 1
ATOM 1454 N N . VAL A 1 176 ? -0.304 4.602 2.957 1.00 95.69 176 VAL A N 1
ATOM 1455 C CA . VAL A 1 176 ? -0.969 3.781 3.981 1.00 95.69 176 VAL A CA 1
ATOM 1456 C C . VAL A 1 176 ? 0.032 3.264 5.013 1.00 95.69 176 VAL A C 1
ATOM 1458 O O . VAL A 1 176 ? -0.183 3.426 6.214 1.00 95.69 176 VAL A O 1
ATOM 1461 N N . GLU A 1 177 ? 1.135 2.652 4.573 1.00 95.44 177 GLU A N 1
ATOM 1462 C CA . GLU A 1 177 ? 2.149 2.125 5.492 1.00 95.44 177 GLU A CA 1
ATOM 1463 C C . GLU A 1 177 ? 2.797 3.252 6.307 1.00 95.44 177 GLU A C 1
ATOM 1465 O O . GLU A 1 177 ? 2.937 3.125 7.524 1.00 95.44 177 GLU A O 1
ATOM 1470 N N . LYS A 1 178 ? 3.116 4.385 5.669 1.00 95.00 178 LYS A N 1
ATOM 1471 C CA . LYS A 1 178 ? 3.607 5.587 6.349 1.00 95.00 178 LYS A CA 1
ATOM 1472 C C . LYS A 1 178 ? 2.661 5.994 7.467 1.00 95.00 178 LYS A C 1
ATOM 1474 O O . LYS A 1 178 ? 3.091 6.067 8.613 1.00 95.00 178 LYS A O 1
ATOM 1479 N N . GLN A 1 179 ? 1.393 6.222 7.130 1.00 95.56 179 GLN A N 1
ATOM 1480 C CA . GLN A 1 179 ? 0.409 6.766 8.054 1.00 95.56 179 GLN A CA 1
ATOM 1481 C C . GLN A 1 179 ? 0.050 5.787 9.171 1.00 95.56 179 GLN A C 1
ATOM 1483 O O . GLN A 1 179 ? -0.120 6.212 10.305 1.00 95.56 179 GLN A O 1
ATOM 1488 N N . LEU A 1 180 ? -0.089 4.495 8.874 1.00 95.62 180 LEU A N 1
ATOM 1489 C CA . LEU A 1 180 ? -0.671 3.538 9.816 1.00 95.62 180 LEU A CA 1
ATOM 1490 C C . LEU A 1 180 ? 0.364 2.664 10.538 1.00 95.62 180 LEU A C 1
ATOM 1492 O O . LEU A 1 180 ? 0.118 2.231 11.667 1.00 95.62 180 LEU A O 1
ATOM 1496 N N . LEU A 1 181 ? 1.532 2.417 9.938 1.00 92.88 181 LEU A N 1
ATOM 1497 C CA . LEU A 1 181 ? 2.592 1.615 10.561 1.00 92.88 181 LEU A CA 1
ATOM 1498 C C . LEU A 1 181 ? 3.708 2.466 11.165 1.00 92.88 181 LEU A C 1
ATOM 1500 O O . LEU A 1 181 ? 4.223 2.102 12.220 1.00 92.88 181 LEU A O 1
ATOM 1504 N N . TYR A 1 182 ? 4.078 3.576 10.519 1.00 92.75 182 TYR A N 1
ATOM 1505 C CA . TYR A 1 182 ? 5.292 4.327 10.870 1.00 92.75 182 TYR A CA 1
ATOM 1506 C C . TYR A 1 182 ? 5.052 5.661 11.575 1.00 92.75 182 TYR A C 1
ATOM 1508 O O . TYR A 1 182 ? 6.011 6.266 12.046 1.00 92.75 182 TYR A O 1
ATOM 1516 N N . GLN A 1 183 ? 3.805 6.121 11.669 1.00 94.69 183 GLN A N 1
ATOM 1517 C CA . GLN A 1 183 ? 3.440 7.235 12.543 1.00 94.69 183 GLN A CA 1
ATOM 1518 C C . GLN A 1 183 ? 3.248 6.767 13.987 1.00 94.69 183 GLN A C 1
ATOM 1520 O O . GLN A 1 183 ? 2.883 5.608 14.266 1.00 94.69 183 GLN A O 1
ATOM 1525 N N . ASP A 1 184 ? 3.446 7.710 14.904 1.00 95.12 184 ASP A N 1
ATOM 1526 C CA . ASP A 1 184 ? 3.187 7.486 16.316 1.00 95.12 184 ASP A CA 1
ATOM 1527 C C . ASP A 1 184 ? 1.684 7.352 16.573 1.00 95.12 184 ASP A C 1
ATOM 1529 O O . ASP A 1 184 ? 0.826 7.858 15.844 1.00 95.12 184 ASP A O 1
ATOM 1533 N N . PHE A 1 185 ? 1.338 6.649 17.650 1.00 95.31 185 PHE A N 1
ATOM 1534 C CA . PHE A 1 185 ? -0.060 6.359 17.959 1.00 95.31 185 PHE A CA 1
ATOM 1535 C C . PHE A 1 185 ? -0.918 7.625 18.123 1.00 95.31 185 PHE A C 1
ATOM 1537 O O . PHE A 1 185 ? -2.089 7.628 17.747 1.00 95.31 185 PHE A O 1
ATOM 1544 N N . SER A 1 186 ? -0.353 8.704 18.669 1.00 95.94 186 SER A N 1
ATOM 1545 C CA . SER A 1 186 ? -1.044 9.990 18.816 1.00 95.94 186 SER A CA 1
ATOM 1546 C C . SER A 1 186 ? -1.491 10.561 17.469 1.00 95.94 186 SER A C 1
ATOM 1548 O O . SER A 1 186 ? -2.632 11.005 17.351 1.00 95.94 186 SER A O 1
ATOM 1550 N N . GLU A 1 187 ? -0.634 10.506 16.450 1.00 97.06 187 GLU A N 1
ATOM 1551 C CA . GLU A 1 187 ? -0.922 11.005 15.102 1.00 97.06 187 GLU A CA 1
ATOM 1552 C C . GLU A 1 187 ? -2.030 10.183 14.441 1.00 97.06 187 GLU A C 1
ATOM 1554 O O . GLU A 1 187 ? -3.007 10.741 13.940 1.00 97.06 187 GLU A O 1
ATOM 1559 N N . ILE A 1 188 ? -1.942 8.853 14.531 1.00 96.88 188 ILE A N 1
ATOM 1560 C CA . ILE A 1 188 ? -2.966 7.945 13.997 1.00 96.88 188 ILE A CA 1
ATOM 1561 C C . ILE A 1 188 ? -4.301 8.169 14.700 1.00 96.88 188 ILE A C 1
ATOM 1563 O O . ILE A 1 188 ? -5.337 8.293 14.051 1.00 96.88 188 ILE A O 1
ATOM 1567 N N . LYS A 1 189 ? -4.285 8.256 16.033 1.00 96.06 189 LYS A N 1
ATOM 1568 C CA . LYS A 1 189 ? -5.483 8.498 16.838 1.00 96.06 189 LYS A CA 1
ATOM 1569 C C . LYS A 1 189 ? -6.148 9.821 16.461 1.00 96.06 189 LYS A C 1
ATOM 1571 O O . LYS A 1 189 ? -7.371 9.863 16.355 1.00 96.06 189 LYS A O 1
ATOM 1576 N N . ASN A 1 190 ? -5.365 10.879 16.260 1.00 95.88 190 ASN A N 1
ATOM 1577 C CA . ASN A 1 190 ? -5.882 12.182 15.848 1.00 95.88 190 ASN A CA 1
ATOM 1578 C C . ASN A 1 190 ? -6.477 12.131 14.438 1.00 95.88 190 ASN A C 1
ATOM 1580 O O . ASN A 1 190 ? -7.573 12.648 14.235 1.00 95.88 190 ASN A O 1
ATOM 1584 N N . TRP A 1 191 ? -5.806 11.458 13.498 1.00 96.88 191 TRP A N 1
ATOM 1585 C CA . TRP A 1 191 ? -6.325 11.271 12.144 1.00 96.88 191 TRP A CA 1
ATOM 1586 C C . TRP A 1 191 ? -7.638 10.480 12.137 1.00 96.88 191 TRP A C 1
ATOM 1588 O O . TRP A 1 191 ? -8.595 10.912 11.508 1.00 96.88 191 TRP A O 1
ATOM 1598 N N . ILE A 1 192 ? -7.729 9.371 12.883 1.00 96.44 192 ILE A N 1
ATOM 1599 C CA . ILE A 1 192 ? -8.972 8.587 12.992 1.00 96.44 192 ILE A CA 1
ATOM 1600 C C . ILE A 1 192 ? -10.087 9.460 13.565 1.00 96.44 192 ILE A C 1
ATOM 1602 O O . ILE A 1 192 ? -11.172 9.503 12.997 1.00 96.44 192 ILE A O 1
ATOM 1606 N N . LYS A 1 193 ? -9.820 10.202 14.648 1.00 94.94 193 LYS A N 1
ATOM 1607 C CA . LYS A 1 193 ? -10.813 11.107 15.243 1.00 94.94 193 LYS A CA 1
ATOM 1608 C C . LYS A 1 193 ? -11.317 12.160 14.259 1.00 94.94 193 LYS A C 1
ATOM 1610 O O . LYS A 1 193 ? -12.501 12.463 14.297 1.00 94.94 193 LYS A O 1
ATOM 1615 N N . SER A 1 194 ? -10.464 12.681 13.375 1.00 94.94 194 SER A N 1
ATOM 1616 C CA . SER A 1 194 ? -10.892 13.661 12.369 1.00 94.94 194 SER A CA 1
ATOM 1617 C C . SER A 1 194 ? -11.769 13.064 11.263 1.00 94.94 194 SER A C 1
ATOM 1619 O O . SER A 1 194 ? -12.384 13.822 10.522 1.00 94.94 194 SER A O 1
ATOM 1621 N N . GLN A 1 195 ? -11.815 11.733 11.113 1.00 94.56 195 GLN A N 1
ATOM 1622 C CA . GLN A 1 195 ? -12.728 11.064 10.176 1.00 94.56 195 GLN A CA 1
ATOM 1623 C C . GLN A 1 195 ? -14.110 10.785 10.786 1.00 94.56 195 GLN A C 1
ATOM 1625 O O . GLN A 1 195 ? -15.020 10.427 10.050 1.00 94.56 195 GLN A O 1
ATOM 1630 N N . LEU A 1 196 ? -14.259 10.898 12.111 1.00 90.19 196 LEU A N 1
ATOM 1631 C CA . LEU A 1 196 ? -15.489 10.565 12.848 1.00 90.19 196 LEU A CA 1
ATOM 1632 C C . LEU A 1 196 ? -16.341 11.800 13.190 1.00 90.19 196 LEU A C 1
ATOM 1634 O O . LEU A 1 196 ? -17.372 11.663 13.847 1.00 90.19 196 LEU A O 1
ATOM 1638 N N . SER A 1 197 ? -15.859 12.989 12.818 1.00 66.69 197 SER A N 1
ATOM 1639 C CA . SER A 1 197 ? -16.497 14.294 13.045 1.00 66.69 197 SER A CA 1
ATOM 1640 C C . SER A 1 197 ? -17.648 14.577 12.092 1.00 66.69 197 SER A C 1
ATOM 1642 O O . SER A 1 197 ? -17.475 14.319 10.882 1.00 66.69 197 SER A O 1
#

Sequence (197 aa):
EQQILDYRSKRKSLPFTENDENIVVLIHPKSDKVNANEYYYGEEIKQQTDKVVLRDLPTSMEDLSNSLQQLQFSQLYIVLQHNHSIYFDGIPNMDVFKKCYKALITKQETNIQKEGMLLCQHLSVKPDTLKFMLKVFLDLKFVTQEDGLIRINQQPDKRSIDSSKVYQLRQQRMDVEKQLLYQDFSEIKNWIKSQLS

Radius of gyration: 20.92 Å; Cα contacts (8 Å, |Δi|>4): 275; chains: 1; bounding box: 48×31×56 Å

Organism: Staphylococcus aureus (NCBI:txid1280)

Secondary structure (DSSP, 8-state):
--EEEE-TT--PPPSS-TT-TTEEEEE-TTS---STTEEETTS------SEEEEEE--S-HHHHHHHHHH---SEEEEEEE-S---TTT----HHHHHHHHHHHHHHSEEEHHHHHHHHHHHHT--HHHHHHHHHHHHHTTSEEEETTEEEE-SS-----GGG-HHHHHHHHHHHHHIIIIIS-HHHHHHHHHHH--

Solvent-accessible surface area (backbone atoms only — not comparable to full-atom values): 11362 Å² total; per-residue (Å²): 128,74,44,76,43,91,37,67,86,49,97,60,76,69,98,65,65,92,80,46,89,47,38,39,37,34,36,32,89,86,59,81,77,86,52,94,48,49,40,45,54,50,52,90,70,86,74,76,31,47,31,38,32,37,45,29,50,57,77,32,64,62,29,45,41,54,36,45,59,64,58,64,58,47,36,37,38,40,37,50,54,77,92,76,83,57,51,90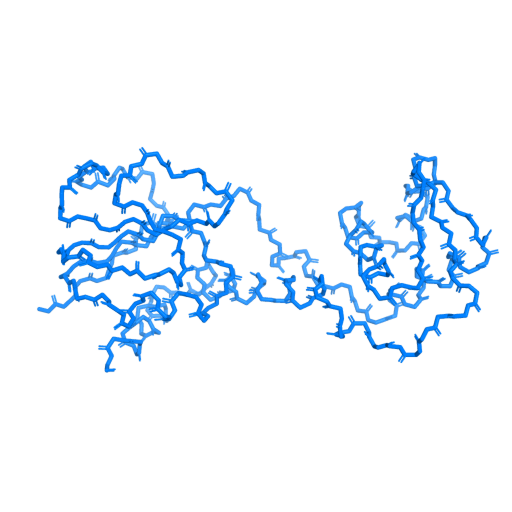,74,59,74,80,55,71,66,56,53,52,52,51,52,51,56,45,58,77,55,42,56,44,46,45,88,84,42,40,68,61,51,21,61,76,67,73,47,54,68,70,56,48,53,49,53,52,49,30,32,44,72,58,44,44,29,47,77,57,98,58,30,39,32,56,42,94,80,48,71,95,74,60,75,75,76,15,66,63,43,46,53,51,50,36,42,28,51,34,42,44,52,72,68,70,44,56,69,70,58,42,52,50,54,55,53,67,43,68,111

Nearest PDB structures (foldseek):
  3dv8-assembly1_A-2  TM=5.693E-01  e=8.066E-02  Agathobacter rectalis ATCC 33656
  7clu-assembly1_B  TM=7.316E-01  e=5.133E-01  Serratia marcescens
  5e44-assembly1_A-2  TM=4.967E-01  e=1.344E-01  Aliivibrio fischeri
  6lbs-assembly5_E  TM=6.784E-01  e=2.530E+00  Kluyveromyces lactis
  5i2h-assembly1_A  TM=3.761E-01  e=1.849E-01  Planctopirus limnophila DSM 3776